Protein AF-A0A7X7QQT7-F1 (afdb_monomer_lite)

Secondary structure (DSSP, 8-state):
----------------------------------SEEE--S--SSTTSSEEEE--TTT--B--S---SSSEEEETTEEEE-SBTTTTBBEESTT-S-GGGGSSSPPSS-GGGB--SS--TT-EEEEEES--EEEEEEEEEE-S-TTSB-EEEEEEEE-BTTS--EEEEEEEEPPBTT-SSPPTTEEEE--TTS--EEEEEEE----HHHH-TT-SEEEEEEEE--EEEEPSS-TT-EEEES-SSPB-EEEEEEEEEEPSEEEEEEESSGGG---TTPPP-EEEEEEE--------SS------PPPP--------------------

Foldseek 3Di:
DDDDDDDDDDDDDDDDDDDDDDPPPPPDPPPPPQLKAAPPDDAPDCWDLKNWFAQLLLFDDFDDFAHPDQWIAGPNHIWGFNDRHRNTWHFFLLAFQVLQVDPQRDPWRCVLADDPDDDNNWRKTKDFQAAFFKKKFFKAFEPDPLAAQKKWKWKFASHTVDDRDTDIFIDRGYHQPDPDDDPQWDWTDGPPDGTTIIGIGTDDDNRCVVCVPDGIMMIIIHGAWDWDQHPPDRVDIDTTRPDGRHRMITGIMMTGGDQKHKDKDWPDPPQDDDPPDDTDIDIDIDGDDIDDDPPPDDDDDDDDDDDDPDPDPPDDDDDDDDPDDDD

Sequence (327 aa):
MTAHKPPTRLSRSLTLTLLTGLTLAAGRPASAQTGIEPLDTLPPGLGGNDFLVDLSSVANAEGTLTFPAEYVKVRNIPFRIARPGQGGHLFLKPIGWSDWETDPSGYTAAYDRRPAKPDPARAMVEIPVDDYRAVYLLAHAEDDEALSNLMTLRIGVFAGPSQTTIEDVPITVPRSGVARVPAGATAVAVGDNPRLFVLQVPLNRNFMQLYPNRNAIDVDITKEVRLAIRRPDPNRYNLRPLGLPSGVRIYGMTFRRSGVRMTVTGRERDQVFVAPDVPAFDIALDRVTRGRLPAAGRNRRGVTPAPHGTLTSNDTHPARSTIETLG

Radius of gyration: 29.38 Å; chains: 1; bounding box: 116×59×86 Å

Structure (mmCIF, N/CA/C/O backbone):
data_AF-A0A7X7QQT7-F1
#
_entry.id   AF-A0A7X7QQT7-F1
#
loop_
_atom_site.group_PDB
_atom_site.id
_atom_site.type_symbol
_atom_site.label_atom_id
_atom_site.label_alt_id
_atom_site.label_comp_id
_atom_site.label_asym_id
_atom_site.label_entity_id
_atom_site.label_seq_id
_atom_site.pdbx_PDB_ins_code
_atom_site.Cartn_x
_atom_site.Cartn_y
_atom_site.Cartn_z
_atom_site.occupancy
_atom_site.B_iso_or_equiv
_atom_site.auth_seq_id
_atom_site.auth_comp_id
_atom_site.auth_asym_id
_atom_site.auth_atom_id
_atom_site.pdbx_PDB_model_num
ATOM 1 N N . MET A 1 1 ? -75.076 -17.469 31.005 1.00 41.62 1 MET A N 1
ATOM 2 C CA . MET A 1 1 ? -74.627 -18.865 30.812 1.00 41.62 1 MET A CA 1
ATOM 3 C C . MET A 1 1 ? -73.112 -18.867 30.954 1.00 41.62 1 MET A C 1
ATOM 5 O O . MET A 1 1 ? -72.423 -18.400 30.066 1.00 41.62 1 MET A O 1
ATOM 9 N N . THR A 1 2 ? -72.639 -18.877 32.199 1.00 36.53 2 THR A N 1
ATOM 10 C CA . THR A 1 2 ? -72.204 -20.050 32.994 1.00 36.53 2 THR A CA 1
ATOM 11 C C . THR A 1 2 ? -70.758 -20.437 32.705 1.00 36.53 2 THR A C 1
ATOM 13 O O . THR A 1 2 ? -70.434 -21.066 31.707 1.00 36.53 2 THR A O 1
ATOM 16 N N . ALA A 1 3 ? -69.917 -19.995 33.640 1.00 50.50 3 ALA A N 1
ATOM 17 C CA . ALA A 1 3 ? -68.505 -20.276 33.803 1.00 50.50 3 ALA A CA 1
ATOM 18 C C . ALA A 1 3 ? -68.224 -21.749 34.141 1.00 50.50 3 ALA A C 1
ATOM 20 O O . ALA A 1 3 ? -69.018 -22.382 34.838 1.00 50.50 3 ALA A O 1
ATOM 21 N N . HIS A 1 4 ? -67.033 -22.235 33.778 1.00 49.09 4 HIS A N 1
ATOM 22 C CA . HIS A 1 4 ? -66.428 -23.416 34.402 1.00 49.09 4 HIS A CA 1
ATOM 23 C C . HIS A 1 4 ? -64.895 -23.287 34.536 1.00 49.09 4 HIS A C 1
ATOM 25 O O . HIS A 1 4 ? -64.129 -23.541 33.615 1.00 49.09 4 HIS A O 1
ATOM 31 N N . LYS A 1 5 ? -64.475 -22.860 35.734 1.00 48.56 5 LYS A N 1
ATOM 32 C CA . LYS A 1 5 ? -63.348 -23.414 36.530 1.00 48.56 5 LYS A CA 1
ATOM 33 C C . LYS A 1 5 ? -63.880 -24.710 37.205 1.00 48.56 5 LYS A C 1
ATOM 35 O O . LYS A 1 5 ? -65.110 -24.754 37.297 1.00 48.56 5 LYS A O 1
ATOM 40 N N . PRO A 1 6 ? -63.124 -25.682 37.795 1.00 57.44 6 PRO A N 1
ATOM 41 C CA . PRO A 1 6 ? -61.720 -25.745 38.290 1.00 57.44 6 PRO A CA 1
ATOM 42 C C . PRO A 1 6 ? -61.096 -27.176 38.002 1.00 57.44 6 PRO A C 1
ATOM 44 O O . PRO A 1 6 ? -61.532 -27.749 37.008 1.00 57.44 6 PRO A O 1
ATOM 47 N N . PRO A 1 7 ? -60.169 -27.838 38.763 1.00 60.00 7 PRO A N 1
ATOM 48 C CA . PRO A 1 7 ? -59.447 -27.456 39.979 1.00 60.00 7 PRO A CA 1
ATOM 49 C C . PRO A 1 7 ? -57.932 -27.741 40.069 1.00 60.00 7 PRO A C 1
ATOM 51 O O . PRO A 1 7 ? -57.322 -28.561 39.392 1.00 60.00 7 PRO A O 1
ATOM 54 N N . THR A 1 8 ? -57.389 -27.035 41.055 1.00 53.88 8 THR A N 1
ATOM 55 C CA . THR A 1 8 ? -56.131 -27.154 41.788 1.00 53.88 8 THR A CA 1
ATOM 56 C C . THR A 1 8 ? -55.888 -28.554 42.375 1.00 53.88 8 THR A C 1
ATOM 58 O O . THR A 1 8 ? -56.791 -29.136 42.977 1.00 53.88 8 THR A O 1
ATOM 61 N N . ARG A 1 9 ? -54.632 -29.028 42.364 1.00 44.81 9 ARG A N 1
ATOM 62 C CA . ARG A 1 9 ? -54.106 -29.932 43.403 1.00 44.81 9 ARG A CA 1
ATOM 63 C C . ARG A 1 9 ? -52.735 -29.468 43.896 1.00 44.81 9 ARG A C 1
ATOM 65 O O . ARG A 1 9 ? -51.782 -29.359 43.137 1.00 44.81 9 ARG A O 1
ATOM 72 N N . LEU A 1 10 ? -52.701 -29.211 45.201 1.00 46.06 10 LEU A N 1
ATOM 73 C CA . LEU A 1 10 ? -51.537 -29.139 46.080 1.00 46.06 10 LEU A CA 1
ATOM 74 C C . LEU A 1 10 ? -50.917 -30.533 46.249 1.00 46.06 10 LEU A C 1
ATOM 76 O O . LEU A 1 10 ? -51.674 -31.499 46.328 1.00 46.06 10 LEU A O 1
ATOM 80 N N . SER A 1 11 ? -49.593 -30.624 46.435 1.00 34.97 11 SER A N 1
ATOM 81 C CA . SER A 1 11 ? -48.984 -31.462 47.489 1.00 34.97 11 SER A CA 1
ATOM 82 C C . SER A 1 11 ? -47.446 -31.496 47.433 1.00 34.97 11 SER A C 1
ATOM 84 O O . SER A 1 11 ? -46.868 -32.125 46.555 1.00 34.97 11 SER A O 1
ATOM 86 N N . ARG A 1 12 ? -46.857 -30.959 48.511 1.00 39.91 12 ARG A N 1
ATOM 87 C CA . ARG A 1 12 ? -45.695 -31.454 49.280 1.00 39.91 12 ARG A CA 1
ATOM 88 C C . ARG A 1 12 ? -44.269 -31.287 48.735 1.00 39.91 12 ARG A C 1
ATOM 90 O O . ARG A 1 12 ? -43.769 -32.049 47.922 1.00 39.91 12 ARG A O 1
ATOM 97 N N . SER A 1 13 ? -43.620 -30.321 49.381 1.00 40.00 13 SER A N 1
ATOM 98 C CA . SER A 1 13 ? -42.255 -30.278 49.909 1.00 40.00 13 SER A CA 1
ATOM 99 C C . SER A 1 13 ? -41.436 -31.573 49.898 1.00 40.00 13 SER A C 1
ATOM 101 O O . SER A 1 13 ? -41.843 -32.577 50.481 1.00 40.00 13 SER A O 1
ATOM 103 N N . LEU A 1 14 ? -40.187 -31.451 49.444 1.00 39.50 14 LEU A N 1
ATOM 104 C CA . LEU A 1 14 ? -39.051 -32.070 50.120 1.00 39.50 14 LEU A CA 1
ATOM 105 C C . LEU A 1 14 ? -37.830 -31.153 50.021 1.00 39.50 14 LEU A C 1
ATOM 107 O O . LEU A 1 14 ? -37.297 -30.880 48.949 1.00 39.50 14 LEU A O 1
ATOM 111 N N . THR A 1 15 ? -37.445 -30.646 51.184 1.00 39.81 15 THR A N 1
ATOM 112 C CA . THR A 1 15 ? -36.199 -29.947 51.466 1.00 39.81 15 THR A CA 1
ATOM 113 C C . THR A 1 15 ? -35.054 -30.956 51.393 1.00 39.81 15 THR A C 1
ATOM 115 O O . THR A 1 15 ? -35.095 -31.961 52.100 1.00 39.81 15 THR A O 1
ATOM 118 N N . LEU A 1 16 ? -34.012 -30.680 50.609 1.00 38.06 16 LEU A N 1
ATOM 119 C CA . LEU A 1 16 ? -32.691 -31.251 50.860 1.00 38.06 16 LEU A CA 1
ATOM 120 C C . LEU A 1 16 ? -31.641 -30.148 50.739 1.00 38.06 16 LEU A C 1
ATOM 122 O O . LEU A 1 16 ? -31.285 -29.692 49.655 1.00 38.06 16 LEU A O 1
ATOM 126 N N . THR A 1 17 ? -31.185 -29.713 51.905 1.00 41.44 17 THR A N 1
ATOM 127 C CA . THR A 1 17 ? -30.009 -28.880 52.107 1.00 41.44 17 THR A CA 1
ATOM 128 C C . THR A 1 17 ? -28.770 -29.722 51.812 1.00 41.44 17 THR A C 1
ATOM 130 O O . THR A 1 17 ? -28.473 -30.651 52.558 1.00 41.44 17 THR A O 1
ATOM 133 N N . LEU A 1 18 ? -28.014 -29.377 50.771 1.00 37.34 18 LEU A N 1
ATOM 134 C CA . LEU A 1 18 ? -26.590 -29.694 50.700 1.00 37.34 18 LEU A CA 1
ATOM 135 C C . LEU A 1 18 ? -25.820 -28.388 50.527 1.00 37.34 18 LEU A C 1
ATOM 137 O O . LEU A 1 18 ? -25.717 -27.821 49.443 1.00 37.34 18 LEU A O 1
ATOM 141 N N . LEU A 1 19 ? -25.310 -27.907 51.659 1.00 36.00 19 LEU A N 1
ATOM 142 C CA . LEU A 1 19 ? -24.238 -26.932 51.727 1.00 36.00 19 LEU A CA 1
ATOM 143 C C . LEU A 1 19 ? -22.961 -27.662 51.291 1.00 36.00 19 LEU A C 1
ATOM 145 O O . LEU A 1 19 ? -22.445 -28.510 52.017 1.00 36.00 19 LEU A O 1
ATOM 149 N N . THR A 1 20 ? -22.447 -27.358 50.107 1.00 40.16 20 THR A N 1
ATOM 150 C CA . THR A 1 20 ? -21.063 -27.685 49.752 1.00 40.16 20 THR A CA 1
ATOM 151 C C . THR A 1 20 ? -20.428 -26.402 49.258 1.00 40.16 20 THR A C 1
ATOM 153 O O . THR A 1 20 ? -20.702 -25.926 48.159 1.00 40.16 20 THR A O 1
ATOM 156 N N . GLY A 1 21 ? -19.638 -25.792 50.141 1.00 38.53 21 GLY A N 1
ATOM 157 C CA . GLY A 1 21 ? -18.810 -24.645 49.820 1.00 38.53 21 GLY A CA 1
ATOM 158 C C . GLY A 1 21 ? -17.757 -25.060 48.806 1.00 38.53 21 GLY A C 1
ATOM 159 O O . GLY A 1 21 ? -16.741 -25.645 49.167 1.00 38.53 21 GLY A O 1
ATOM 160 N N . LEU A 1 22 ? -18.012 -24.751 47.539 1.00 35.34 22 LEU A N 1
ATOM 161 C CA . LEU A 1 22 ? -16.971 -24.639 46.536 1.00 35.34 22 LEU A CA 1
ATOM 162 C C . LEU A 1 22 ? -16.667 -23.151 46.402 1.00 35.34 22 LEU A C 1
ATOM 164 O O . LEU A 1 22 ? -17.382 -22.402 45.738 1.00 35.34 22 LEU A O 1
ATOM 168 N N . THR A 1 23 ? -15.620 -22.714 47.091 1.00 36.97 23 THR A N 1
ATOM 169 C CA . THR A 1 23 ? -14.995 -21.415 46.874 1.00 36.97 23 THR A CA 1
ATOM 170 C C . THR A 1 23 ? -14.449 -21.431 45.447 1.00 36.97 23 THR A C 1
ATOM 172 O O . THR A 1 23 ? -13.324 -21.867 45.208 1.00 36.97 23 THR A O 1
ATOM 175 N N . LEU A 1 24 ? -15.260 -21.014 44.467 1.00 37.91 24 LEU A N 1
ATOM 176 C CA . LEU A 1 24 ? -14.729 -20.610 43.174 1.00 37.91 24 LEU A CA 1
ATOM 177 C C . LEU A 1 24 ? -13.809 -19.432 43.469 1.00 37.91 24 LEU A C 1
ATOM 179 O O . LEU A 1 24 ? -14.264 -18.323 43.754 1.00 37.91 24 LEU A O 1
ATOM 183 N N . ALA A 1 25 ? -12.504 -19.685 43.417 1.00 41.22 25 ALA A N 1
ATOM 184 C CA . ALA A 1 25 ? -11.555 -18.633 43.140 1.00 41.22 25 ALA A CA 1
ATOM 185 C C . ALA A 1 25 ? -12.079 -17.937 41.883 1.00 41.22 25 ALA A C 1
ATOM 187 O O . ALA A 1 25 ? -12.118 -18.536 40.807 1.00 41.22 25 ALA A O 1
ATOM 188 N N . ALA A 1 26 ? -12.556 -16.704 42.048 1.00 41.50 26 ALA A N 1
ATOM 189 C CA . ALA A 1 26 ? -12.787 -15.795 40.949 1.00 41.50 26 ALA A CA 1
ATOM 190 C C . ALA A 1 26 ? -11.423 -15.607 40.284 1.00 41.50 26 ALA A C 1
ATOM 192 O O . ALA A 1 26 ? -10.632 -14.743 40.664 1.00 41.50 26 ALA A O 1
ATOM 193 N N . GLY A 1 27 ? -11.108 -16.499 39.343 1.00 34.72 27 GLY A N 1
ATOM 194 C CA . GLY A 1 27 ? -10.050 -16.274 38.390 1.00 34.72 27 GLY A CA 1
ATOM 195 C C . GLY A 1 27 ? -10.360 -14.919 37.796 1.00 34.72 27 GLY A C 1
ATOM 196 O O . GLY A 1 27 ? -11.439 -14.726 37.232 1.00 34.72 27 GLY A O 1
ATOM 197 N N . ARG A 1 28 ? -9.452 -13.960 38.009 1.00 34.34 28 ARG A N 1
ATOM 198 C CA . ARG A 1 28 ? -9.448 -12.712 37.250 1.00 34.34 28 ARG A CA 1
ATOM 199 C C . ARG A 1 28 ? -9.797 -13.091 35.812 1.00 34.34 28 ARG A C 1
ATOM 201 O O . ARG A 1 28 ? -9.135 -14.004 35.306 1.00 34.34 28 ARG A O 1
ATOM 208 N N . PRO A 1 29 ? -10.810 -12.472 35.175 1.00 36.62 29 PRO A N 1
ATOM 209 C CA . PRO A 1 29 ? -10.977 -12.659 33.747 1.00 36.62 29 PRO A CA 1
ATOM 210 C C . PRO A 1 29 ? -9.601 -12.385 33.157 1.00 36.62 29 PRO A C 1
ATOM 212 O O . PRO A 1 29 ? -9.019 -11.328 33.414 1.00 36.62 29 PRO A O 1
ATOM 215 N N . ALA A 1 30 ? -9.014 -13.395 32.512 1.00 34.97 30 ALA A N 1
ATOM 216 C CA . ALA A 1 30 ? -7.803 -13.190 31.752 1.00 34.97 30 ALA A CA 1
ATOM 217 C C . ALA A 1 30 ? -8.159 -12.045 30.812 1.00 34.97 30 ALA A C 1
ATOM 219 O O . ALA A 1 30 ? -9.054 -12.218 29.981 1.00 34.97 30 ALA A O 1
ATOM 220 N N . SER A 1 31 ? -7.573 -10.859 31.030 1.00 43.28 31 SER A N 1
ATOM 221 C CA . SER A 1 31 ? -7.713 -9.750 30.096 1.00 43.28 31 SER A CA 1
ATOM 222 C C . SER A 1 31 ? -7.482 -10.363 28.734 1.00 43.28 31 SER A C 1
ATOM 224 O O . SER A 1 31 ? -6.422 -10.960 28.524 1.00 43.28 31 SER A O 1
ATOM 226 N N . ALA A 1 32 ? -8.506 -10.330 27.877 1.00 41.00 32 ALA A N 1
ATOM 227 C CA . ALA A 1 32 ? -8.386 -10.812 26.518 1.00 41.00 32 ALA A CA 1
ATOM 228 C C . ALA A 1 32 ? -7.097 -10.192 25.992 1.00 41.00 32 ALA A C 1
ATOM 230 O O . ALA A 1 32 ? -6.987 -8.966 25.985 1.00 41.00 32 ALA A O 1
ATOM 231 N N . GLN A 1 33 ? -6.085 -11.018 25.702 1.00 45.03 33 GLN A N 1
ATOM 232 C CA . GLN A 1 33 ? -4.852 -10.519 25.115 1.00 45.03 33 GLN A CA 1
ATOM 233 C C . GLN A 1 33 ? -5.295 -9.783 23.860 1.00 45.03 33 GLN A C 1
ATOM 235 O O . GLN A 1 33 ? -5.721 -10.406 22.884 1.00 45.03 33 GLN A O 1
ATOM 240 N N . THR A 1 34 ? -5.277 -8.452 23.914 1.00 59.72 34 THR A N 1
ATOM 241 C CA . THR A 1 34 ? -5.403 -7.620 22.733 1.00 59.72 34 THR A CA 1
ATOM 242 C C . THR A 1 34 ? -4.376 -8.179 21.773 1.00 59.72 34 THR A C 1
ATOM 244 O O . THR A 1 34 ? -3.201 -8.277 22.120 1.00 59.72 34 THR A O 1
ATOM 247 N N . GLY A 1 35 ? -4.798 -8.601 20.579 1.00 79.69 35 GLY A N 1
ATOM 248 C CA . GLY A 1 35 ? -3.892 -9.199 19.589 1.00 79.69 35 GLY A CA 1
ATOM 249 C C . GLY A 1 35 ? -2.811 -8.233 19.079 1.00 79.69 35 GLY A C 1
ATOM 250 O O . GLY A 1 35 ? -2.128 -8.555 18.109 1.00 79.69 35 GLY A O 1
ATOM 251 N N . ILE A 1 36 ? -2.712 -7.059 19.705 1.00 89.81 36 ILE A N 1
ATOM 252 C CA . ILE A 1 36 ? -1.850 -5.922 19.447 1.00 89.81 36 ILE A CA 1
ATOM 253 C C . ILE A 1 36 ? -0.982 -5.726 20.691 1.00 89.81 36 ILE A C 1
ATOM 255 O O . ILE A 1 36 ? -1.472 -5.353 21.757 1.00 89.81 36 ILE A O 1
ATOM 259 N N . GLU A 1 37 ? 0.308 -5.974 20.531 1.00 91.56 37 GLU A N 1
ATOM 260 C CA . GLU A 1 37 ? 1.330 -5.800 21.559 1.00 91.56 37 GLU A CA 1
ATOM 261 C C . GLU A 1 37 ? 2.147 -4.539 21.237 1.00 91.56 37 GLU A C 1
ATOM 263 O O . GLU A 1 37 ? 2.446 -4.309 20.061 1.00 91.56 37 GLU A O 1
ATOM 268 N N . PRO A 1 38 ? 2.534 -3.710 22.222 1.00 91.12 38 PRO A N 1
ATOM 269 C CA . PRO A 1 38 ? 3.559 -2.691 22.016 1.00 91.12 38 PRO A CA 1
ATOM 270 C C . PRO A 1 38 ? 4.851 -3.315 21.486 1.00 91.12 38 PRO A C 1
ATOM 272 O O . PRO A 1 38 ? 5.227 -4.426 21.864 1.00 91.12 38 PRO A O 1
ATOM 275 N N . LEU A 1 39 ? 5.539 -2.601 20.601 1.00 88.44 39 LEU A N 1
ATOM 276 C CA . LEU A 1 39 ? 6.859 -2.987 20.124 1.00 88.44 39 LEU A CA 1
ATOM 277 C C . LEU A 1 39 ? 7.903 -2.075 20.780 1.00 88.44 39 LEU A C 1
ATOM 279 O O . LEU A 1 39 ? 8.295 -1.057 20.218 1.00 88.44 39 LEU A O 1
ATOM 283 N N . ASP A 1 40 ? 8.330 -2.459 21.986 1.00 74.06 40 ASP A N 1
ATOM 284 C CA . ASP A 1 40 ? 9.186 -1.649 22.874 1.00 74.06 40 ASP A CA 1
ATOM 285 C C . ASP A 1 40 ? 10.595 -1.394 22.321 1.00 74.06 40 ASP A C 1
ATOM 287 O O . ASP A 1 40 ? 11.276 -0.446 22.709 1.00 74.06 40 ASP A O 1
ATOM 291 N N . THR A 1 41 ? 11.050 -2.242 21.400 1.00 68.50 41 THR A N 1
ATOM 292 C CA . THR A 1 41 ? 12.305 -2.052 20.675 1.00 68.50 41 THR A CA 1
ATOM 293 C C . THR A 1 41 ? 12.018 -2.099 19.189 1.00 68.50 41 THR A C 1
ATOM 295 O O . THR A 1 41 ? 11.475 -3.081 18.676 1.00 68.50 41 THR A O 1
ATOM 298 N N . LEU A 1 42 ? 12.398 -1.035 18.478 1.00 66.06 42 LEU A N 1
ATOM 299 C CA . LEU A 1 42 ? 12.475 -1.098 17.026 1.00 66.06 42 LEU A CA 1
ATOM 300 C C . LEU A 1 42 ? 13.354 -2.305 16.670 1.00 66.06 42 LEU A C 1
ATOM 302 O O . LEU A 1 42 ? 14.451 -2.423 17.230 1.00 66.06 42 LEU A O 1
ATOM 306 N N . PRO A 1 43 ? 12.910 -3.203 15.770 1.00 55.34 43 PRO A N 1
ATOM 307 C CA . PRO A 1 43 ? 13.779 -4.246 15.257 1.00 55.34 43 PRO A CA 1
ATOM 308 C C . PRO A 1 43 ? 15.089 -3.585 14.812 1.00 55.34 43 PRO A C 1
ATOM 310 O O . PRO A 1 43 ? 15.025 -2.510 14.209 1.00 55.34 43 PRO A O 1
ATOM 313 N N . PRO A 1 44 ? 16.265 -4.144 15.150 1.00 44.16 44 PRO A N 1
ATOM 314 C CA . PRO A 1 44 ? 17.538 -3.508 14.844 1.00 44.16 44 PRO A CA 1
ATOM 315 C C . PRO A 1 44 ? 17.610 -3.140 13.357 1.00 44.16 44 PRO A C 1
ATOM 317 O O . PRO A 1 44 ? 17.673 -4.001 12.479 1.00 44.16 44 PRO A O 1
ATOM 320 N N . GLY A 1 45 ? 17.557 -1.829 13.112 1.00 45.69 45 GLY A N 1
ATOM 321 C CA . GLY A 1 45 ? 17.381 -1.216 11.805 1.00 45.69 45 GLY A CA 1
ATOM 322 C C . GLY A 1 45 ? 15.953 -1.316 11.251 1.00 45.69 45 GLY A C 1
ATOM 323 O O . GLY A 1 45 ? 15.329 -2.374 11.222 1.00 45.69 45 GLY A O 1
ATOM 324 N N . LEU A 1 46 ? 15.556 -0.266 10.533 1.00 51.41 46 LEU A N 1
ATOM 325 C CA . LEU A 1 46 ? 14.649 -0.324 9.369 1.00 51.41 46 LEU A CA 1
ATOM 326 C C . LEU A 1 46 ? 15.069 -1.381 8.291 1.00 51.41 46 LEU A C 1
ATOM 328 O O . LEU A 1 46 ? 14.509 -1.431 7.193 1.00 51.41 46 LEU A O 1
ATOM 332 N N . GLY A 1 47 ? 16.069 -2.223 8.591 1.00 51.50 47 GLY A N 1
ATOM 333 C CA . GLY A 1 47 ? 16.737 -3.222 7.766 1.00 51.50 47 GLY A CA 1
ATOM 334 C C . GLY A 1 47 ? 16.596 -4.664 8.272 1.00 51.50 47 GLY A C 1
ATOM 335 O O . GLY A 1 47 ? 17.401 -5.508 7.890 1.00 51.50 47 GLY A O 1
ATOM 336 N N . GLY A 1 48 ? 15.594 -4.978 9.097 1.00 74.88 48 GLY A N 1
ATOM 337 C CA . GLY A 1 48 ? 15.158 -6.366 9.286 1.00 74.88 48 GLY A CA 1
ATOM 338 C C . GLY A 1 48 ? 14.484 -6.947 8.029 1.00 74.88 48 GLY A C 1
ATOM 339 O O . GLY A 1 48 ? 14.496 -6.359 6.943 1.00 74.88 48 GLY A O 1
ATOM 340 N N . ASN A 1 49 ? 13.821 -8.096 8.176 1.00 87.62 49 ASN A N 1
ATOM 341 C CA . ASN A 1 49 ? 12.992 -8.667 7.102 1.00 87.62 49 ASN A CA 1
ATOM 342 C C . ASN A 1 49 ? 11.723 -7.849 6.816 1.00 87.62 49 ASN A C 1
ATOM 344 O O . ASN A 1 49 ? 11.047 -8.124 5.833 1.00 87.62 49 ASN A O 1
ATOM 348 N N . ASP A 1 50 ? 11.409 -6.860 7.648 1.00 91.62 50 ASP A N 1
ATOM 349 C CA . ASP A 1 50 ? 10.217 -6.028 7.548 1.00 91.62 50 ASP A CA 1
ATOM 350 C C . ASP A 1 50 ? 10.622 -4.552 7.404 1.00 91.62 50 ASP A C 1
ATOM 352 O O . ASP A 1 50 ? 11.531 -4.070 8.083 1.00 91.62 50 ASP A O 1
ATOM 356 N N . PHE A 1 51 ? 9.955 -3.842 6.499 1.00 93.19 51 PHE A N 1
ATOM 357 C CA . PHE A 1 51 ? 10.014 -2.396 6.338 1.00 93.19 51 PHE A CA 1
ATOM 358 C C . PHE A 1 51 ? 8.670 -1.811 6.772 1.00 93.19 51 PHE A C 1
ATOM 360 O O . PHE A 1 51 ? 7.651 -2.051 6.122 1.00 93.19 51 PHE A O 1
ATOM 367 N N . LEU A 1 52 ? 8.662 -1.083 7.888 1.00 94.62 52 LEU A N 1
ATOM 368 C CA . LEU A 1 52 ? 7.458 -0.439 8.405 1.00 94.62 52 LEU A CA 1
ATOM 369 C C . LEU A 1 52 ? 7.247 0.884 7.674 1.00 94.62 52 LEU A C 1
ATOM 371 O O . LEU A 1 52 ? 8.127 1.744 7.690 1.00 94.62 52 LEU A O 1
ATOM 375 N N . VAL A 1 53 ? 6.088 1.049 7.049 1.00 95.38 53 VAL A N 1
ATOM 376 C CA . VAL A 1 53 ? 5.782 2.250 6.276 1.00 95.38 53 VAL A CA 1
ATOM 377 C C . VAL A 1 53 ? 5.235 3.334 7.194 1.00 95.38 53 VAL A C 1
ATOM 379 O O . VAL A 1 53 ? 4.341 3.089 8.002 1.00 95.38 53 VAL A O 1
ATOM 382 N N . ASP A 1 54 ? 5.761 4.546 7.048 1.00 94.50 54 ASP A N 1
ATOM 383 C CA . ASP A 1 54 ? 5.211 5.725 7.703 1.00 94.50 54 ASP A CA 1
ATOM 384 C C . ASP A 1 54 ? 3.989 6.241 6.939 1.00 94.50 54 ASP A C 1
ATOM 386 O O . ASP A 1 54 ? 4.111 6.795 5.848 1.00 94.50 54 ASP A O 1
ATOM 390 N N . LEU A 1 55 ? 2.806 6.051 7.520 1.00 96.25 55 LEU A N 1
ATOM 391 C CA . LEU A 1 55 ? 1.550 6.564 6.974 1.00 96.25 55 LEU A CA 1
ATOM 392 C C . LEU A 1 55 ? 1.142 7.916 7.581 1.00 96.25 55 LEU A C 1
ATOM 394 O O . LEU A 1 55 ? 0.112 8.463 7.195 1.00 96.25 55 LEU A O 1
ATOM 398 N N . SER A 1 56 ? 1.904 8.475 8.528 1.00 93.56 56 SER A N 1
ATOM 399 C CA . SER A 1 56 ? 1.511 9.692 9.258 1.00 93.56 56 SER A CA 1
ATOM 400 C C . SER A 1 56 ? 1.343 10.919 8.352 1.00 93.56 56 SER A C 1
ATOM 402 O O . SER A 1 56 ? 0.460 11.748 8.604 1.00 93.56 56 SER A O 1
ATOM 404 N N . SER A 1 57 ? 2.133 10.992 7.275 1.00 91.94 57 SER A N 1
ATOM 405 C CA . SER A 1 57 ? 2.114 12.057 6.264 1.00 91.94 57 SER A CA 1
ATOM 406 C C . SER A 1 57 ? 0.908 12.000 5.324 1.00 91.94 57 SER A C 1
ATOM 408 O O . SER A 1 57 ? 0.549 13.020 4.741 1.00 91.94 57 SER A O 1
ATOM 410 N N . VAL A 1 58 ? 0.276 10.829 5.190 1.00 95.06 58 VAL A N 1
ATOM 411 C CA . VAL A 1 58 ? -0.900 10.607 4.330 1.00 95.06 58 VAL A CA 1
ATOM 412 C C . VAL A 1 58 ? -2.175 10.323 5.128 1.00 95.06 58 VAL A C 1
ATOM 414 O O . VAL A 1 58 ? -3.259 10.257 4.556 1.00 95.06 58 VAL A O 1
ATOM 417 N N . ALA A 1 59 ? -2.081 10.176 6.452 1.00 95.88 59 ALA A N 1
ATOM 418 C CA . ALA A 1 59 ? -3.238 10.004 7.321 1.00 95.88 59 ALA A CA 1
ATOM 419 C C . ALA A 1 59 ? -4.125 11.260 7.306 1.00 95.88 59 ALA A C 1
ATOM 421 O O . ALA A 1 59 ? -3.691 12.360 7.664 1.00 95.88 59 ALA A O 1
ATOM 422 N N . ASN A 1 60 ? -5.383 11.075 6.913 1.00 96.12 60 ASN A N 1
ATOM 423 C CA . ASN A 1 60 ? -6.335 12.144 6.603 1.00 96.12 60 ASN A CA 1
ATOM 424 C C . ASN A 1 60 ? -7.634 12.062 7.426 1.00 96.12 60 ASN A C 1
ATOM 426 O O . ASN A 1 60 ? -8.523 12.889 7.233 1.00 96.12 60 ASN A O 1
ATOM 430 N N . ALA A 1 61 ? -7.752 11.091 8.334 1.00 95.75 61 ALA A N 1
ATOM 431 C CA . ALA A 1 61 ? -8.909 10.926 9.204 1.00 95.75 61 ALA A CA 1
ATOM 432 C C . ALA A 1 61 ? -8.501 10.438 10.601 1.00 95.75 61 ALA A C 1
ATOM 434 O O . ALA A 1 61 ? -7.475 9.776 10.776 1.00 95.75 61 ALA A O 1
ATOM 435 N N . GLU A 1 62 ? -9.341 10.748 11.585 1.00 94.19 62 GLU A N 1
ATOM 436 C CA . GLU A 1 62 ? -9.258 10.256 12.964 1.00 94.19 62 GLU A CA 1
ATOM 437 C C . GLU A 1 62 ? -10.371 9.238 13.233 1.00 94.19 62 GLU A C 1
ATOM 439 O O . GLU A 1 62 ? -11.363 9.157 12.499 1.00 94.19 62 GLU A O 1
ATOM 444 N N . GLY A 1 63 ? -10.198 8.411 14.261 1.00 87.62 63 GLY A N 1
ATOM 445 C CA . GLY A 1 63 ? -11.117 7.319 14.561 1.00 87.62 63 GLY A CA 1
ATOM 446 C C . GLY A 1 63 ? -11.165 6.973 16.042 1.00 87.62 63 GLY A C 1
ATOM 447 O O . GLY A 1 63 ? -10.432 7.516 16.857 1.00 87.62 63 GLY A O 1
ATOM 448 N N . THR A 1 64 ? -12.039 6.033 16.388 1.00 86.19 64 THR A N 1
ATOM 449 C CA . THR A 1 64 ? -12.253 5.600 17.777 1.00 86.19 64 THR A CA 1
ATOM 450 C C . THR A 1 64 ? -11.251 4.547 18.251 1.00 86.19 64 THR A C 1
ATOM 452 O O . THR A 1 64 ? -11.147 4.299 19.449 1.00 86.19 64 THR A O 1
ATOM 455 N N . LEU A 1 65 ? -10.515 3.913 17.329 1.00 88.06 65 LEU A N 1
ATOM 456 C CA . LEU A 1 65 ? -9.512 2.905 17.664 1.00 88.06 65 LEU A CA 1
ATOM 457 C C . LEU A 1 65 ? -8.271 3.557 18.267 1.00 88.06 65 LEU A C 1
ATOM 459 O O . LEU A 1 65 ? -7.640 4.388 17.625 1.00 88.06 65 LEU A O 1
ATOM 463 N N . THR A 1 66 ? -7.871 3.120 19.454 1.00 88.94 66 THR A N 1
ATOM 464 C CA . THR A 1 66 ? -6.606 3.520 20.071 1.00 88.94 66 THR A CA 1
ATOM 465 C C . THR A 1 66 ? -5.604 2.376 20.016 1.00 88.94 66 THR A C 1
ATOM 467 O O . THR A 1 66 ? -5.961 1.197 20.077 1.00 88.94 66 THR A O 1
ATOM 470 N N . PHE A 1 67 ? -4.329 2.729 19.873 1.00 90.38 67 PHE A N 1
ATOM 471 C CA . PHE A 1 67 ? -3.228 1.770 19.855 1.00 90.38 67 PHE A CA 1
ATOM 472 C C . PHE A 1 67 ? -2.318 2.018 21.055 1.00 90.38 67 PHE A C 1
ATOM 474 O O . PHE A 1 67 ? -2.108 3.173 21.430 1.00 90.38 67 PHE A O 1
ATOM 481 N N . PRO A 1 68 ? -1.754 0.959 21.658 1.00 90.75 68 PRO A N 1
ATOM 482 C CA . PRO A 1 68 ? -0.990 1.100 22.892 1.00 90.75 68 PRO A CA 1
ATOM 483 C C . PRO A 1 68 ? 0.367 1.795 22.687 1.00 90.75 68 PRO A C 1
ATOM 485 O O . PRO A 1 68 ? 0.959 2.262 23.655 1.00 90.75 68 PRO A O 1
ATOM 488 N N . ALA A 1 69 ? 0.862 1.872 21.447 1.00 91.50 69 ALA A N 1
ATOM 489 C CA . ALA A 1 69 ? 2.107 2.540 21.079 1.00 91.50 69 ALA A CA 1
ATOM 490 C C . ALA A 1 69 ? 2.107 2.932 19.587 1.00 91.50 69 ALA A C 1
ATOM 492 O O . ALA A 1 69 ? 1.278 2.451 18.813 1.00 91.50 69 ALA A O 1
ATOM 493 N N . GLU A 1 70 ? 3.053 3.784 19.173 1.00 91.62 70 GLU A N 1
ATOM 494 C CA . GLU A 1 70 ? 3.306 4.088 17.750 1.00 91.62 70 GLU A CA 1
ATOM 495 C C . GLU A 1 70 ? 3.763 2.839 16.992 1.00 91.62 70 GLU A C 1
ATOM 497 O O . GLU A 1 70 ? 3.321 2.585 15.876 1.00 91.62 70 GLU A O 1
ATOM 502 N N . TYR A 1 71 ? 4.620 2.033 17.612 1.00 93.25 71 TYR A N 1
ATOM 503 C CA . TYR A 1 71 ? 5.076 0.768 17.059 1.00 93.25 71 TYR A CA 1
ATOM 504 C C . TYR A 1 71 ? 4.362 -0.361 17.775 1.00 93.25 71 TYR A C 1
ATOM 506 O O . TYR A 1 71 ? 4.429 -0.480 18.998 1.00 93.25 71 TYR A O 1
ATOM 514 N N . VAL A 1 72 ? 3.682 -1.199 17.005 1.00 93.00 72 VAL A N 1
ATOM 515 C CA . VAL A 1 72 ? 2.949 -2.343 17.538 1.00 93.00 72 VAL A CA 1
ATOM 516 C C . VAL A 1 72 ? 3.312 -3.601 16.781 1.00 93.00 72 VAL A C 1
ATOM 518 O O . VAL A 1 72 ? 3.791 -3.572 15.648 1.00 93.00 72 VAL A O 1
ATOM 521 N N . LYS A 1 73 ? 3.046 -4.734 17.407 1.00 93.19 73 LYS A N 1
ATOM 522 C CA . LYS A 1 73 ? 3.180 -6.055 16.831 1.00 93.19 73 LYS A CA 1
ATOM 523 C C . LYS A 1 73 ? 1.822 -6.730 16.875 1.00 93.19 73 LYS A C 1
ATOM 525 O O . LYS A 1 73 ? 1.198 -6.838 17.924 1.00 93.19 73 LYS A O 1
ATOM 530 N N . VAL A 1 74 ? 1.372 -7.205 15.722 1.00 91.88 74 VAL A N 1
ATOM 531 C CA . VAL A 1 74 ? 0.102 -7.914 15.580 1.00 91.88 74 VAL A CA 1
ATOM 532 C C . VAL A 1 74 ? 0.399 -9.244 14.915 1.00 91.88 74 VAL A C 1
ATOM 534 O O . VAL A 1 74 ? 0.881 -9.275 13.786 1.00 91.88 74 VAL A O 1
ATOM 537 N N . ARG A 1 75 ? 0.182 -10.362 15.621 1.00 89.31 75 ARG A N 1
ATOM 538 C CA . ARG A 1 75 ? 0.475 -11.719 15.103 1.00 89.31 75 ARG A CA 1
ATOM 539 C C . ARG A 1 75 ? 1.904 -11.875 14.548 1.00 89.31 75 ARG A C 1
ATOM 541 O O . ARG A 1 75 ? 2.108 -12.452 13.486 1.00 89.31 75 ARG A O 1
ATOM 548 N N . ASN A 1 76 ? 2.910 -11.364 15.260 1.00 89.50 76 ASN A N 1
ATOM 549 C CA . ASN A 1 76 ? 4.311 -11.347 14.803 1.00 89.50 76 ASN A CA 1
ATOM 550 C C . ASN A 1 76 ? 4.605 -10.503 13.553 1.00 89.50 76 ASN A C 1
ATOM 552 O O . ASN A 1 76 ? 5.685 -10.626 12.973 1.00 89.50 76 ASN A O 1
ATOM 556 N N . ILE A 1 77 ? 3.692 -9.618 13.164 1.00 92.81 77 ILE A N 1
ATOM 557 C CA . ILE A 1 77 ? 3.921 -8.617 12.127 1.00 92.81 77 ILE A CA 1
ATOM 558 C C . ILE A 1 77 ? 4.094 -7.257 12.809 1.00 92.81 77 ILE A C 1
ATOM 560 O O . ILE A 1 77 ? 3.184 -6.833 13.526 1.00 92.81 77 ILE A O 1
ATOM 564 N N . PRO A 1 78 ? 5.242 -6.585 12.643 1.00 94.44 78 PRO A N 1
ATOM 565 C CA . PRO A 1 78 ? 5.430 -5.252 13.188 1.00 94.44 78 PRO A CA 1
ATOM 566 C C . PRO A 1 78 ? 4.707 -4.227 12.306 1.00 94.44 78 PRO A C 1
ATOM 568 O O . PRO A 1 78 ? 4.719 -4.357 11.084 1.00 94.44 78 PRO A O 1
ATOM 571 N N . PHE A 1 79 ? 4.108 -3.205 12.907 1.00 94.75 79 PHE A N 1
ATOM 572 C CA . PHE A 1 79 ? 3.473 -2.075 12.231 1.00 94.75 79 PHE A CA 1
ATOM 573 C C . PHE A 1 79 ? 3.892 -0.763 12.887 1.00 94.75 79 PHE A C 1
ATOM 575 O O . PHE A 1 79 ? 4.067 -0.697 14.104 1.00 94.75 79 PHE A O 1
ATOM 582 N N . ARG A 1 80 ? 4.011 0.284 12.069 1.00 94.56 80 ARG A N 1
ATOM 583 C CA . ARG A 1 80 ? 4.030 1.668 12.535 1.00 94.56 80 ARG A CA 1
ATOM 584 C C . ARG A 1 80 ? 2.629 2.244 12.352 1.00 94.56 80 ARG A C 1
ATOM 586 O O . ARG A 1 80 ? 2.096 2.221 11.245 1.00 94.56 80 ARG A O 1
ATOM 593 N N . ILE A 1 81 ? 2.029 2.699 13.441 1.00 94.25 81 ILE A N 1
ATOM 594 C CA . ILE A 1 81 ? 0.686 3.267 13.485 1.00 94.25 81 ILE A CA 1
ATOM 595 C C . ILE A 1 81 ? 0.771 4.761 13.202 1.00 94.25 81 ILE A C 1
ATOM 597 O O . ILE A 1 81 ? 1.551 5.464 13.838 1.00 94.25 81 ILE A O 1
ATOM 601 N N . ALA A 1 82 ? -0.051 5.250 12.272 1.00 90.25 82 ALA A N 1
ATOM 602 C CA . ALA A 1 82 ? 0.039 6.629 11.794 1.00 90.25 82 ALA A CA 1
ATOM 603 C C . ALA A 1 82 ? -0.112 7.680 12.912 1.00 90.25 82 ALA A C 1
ATOM 605 O O . ALA A 1 82 ? 0.705 8.596 12.988 1.00 90.25 82 ALA A O 1
ATOM 606 N N . ARG A 1 83 ? -1.146 7.565 13.768 1.00 89.31 83 ARG A N 1
ATOM 607 C CA . ARG A 1 83 ? -1.332 8.395 14.982 1.00 89.31 83 ARG A CA 1
ATOM 608 C C . ARG A 1 83 ? -2.035 7.582 16.086 1.00 89.31 83 ARG A C 1
ATOM 610 O O . ARG A 1 83 ? -3.267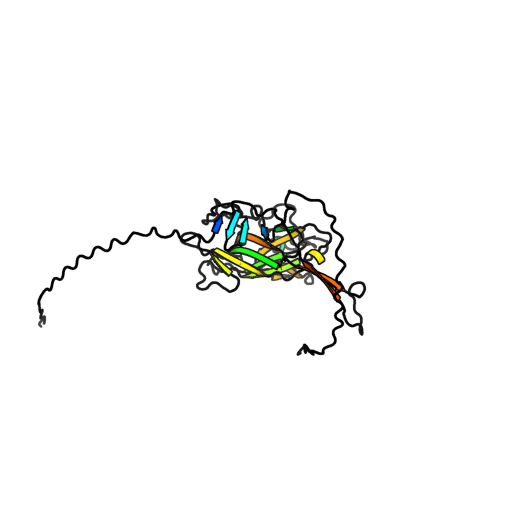 7.543 16.118 1.00 89.31 83 ARG A O 1
ATOM 617 N N . PRO A 1 84 ? -1.292 6.919 16.991 1.00 84.44 84 PRO A N 1
ATOM 618 C CA . PRO A 1 84 ? -1.840 5.890 17.886 1.00 84.44 84 PRO A CA 1
ATOM 619 C C . PRO A 1 84 ? -2.876 6.399 18.902 1.00 84.44 84 PRO A C 1
ATOM 621 O O . PRO A 1 84 ? -3.819 5.675 19.215 1.00 84.44 84 PRO A O 1
ATOM 624 N N . GLY A 1 85 ? -2.734 7.638 19.389 1.00 83.81 85 GLY A N 1
ATOM 625 C CA . GLY A 1 85 ? -3.623 8.218 20.408 1.00 83.81 85 GLY A CA 1
ATOM 626 C C . GLY A 1 85 ? -4.938 8.804 19.880 1.00 83.81 85 GLY A C 1
ATOM 627 O O . GLY A 1 85 ? -5.855 9.013 20.663 1.00 83.81 85 GLY A O 1
ATOM 628 N N . GLN A 1 86 ? -5.039 9.059 18.573 1.00 84.56 86 GLN A N 1
ATOM 629 C CA . GLN A 1 86 ? -6.211 9.679 17.923 1.00 84.56 86 GLN A CA 1
ATOM 630 C C . GLN A 1 86 ? -6.922 8.717 16.957 1.00 84.56 86 GLN A C 1
ATOM 632 O O . GLN A 1 86 ? -7.802 9.113 16.193 1.00 84.56 86 GLN A O 1
ATOM 637 N N . GLY A 1 87 ? -6.460 7.465 16.890 1.00 85.62 87 GLY A N 1
ATOM 638 C CA . GLY A 1 87 ? -6.905 6.526 15.866 1.00 85.62 87 GLY A CA 1
ATOM 639 C C . GLY A 1 87 ? -6.690 7.044 14.451 1.00 85.62 87 GLY A C 1
ATOM 640 O O . GLY A 1 87 ? -7.507 6.771 13.568 1.00 85.62 87 GLY A O 1
ATOM 641 N N . GLY A 1 88 ? -5.625 7.823 14.239 1.00 92.44 88 GLY A N 1
ATOM 642 C CA . GLY A 1 88 ? -5.326 8.398 12.938 1.00 92.44 88 GLY A CA 1
ATOM 643 C C . GLY A 1 88 ? -5.050 7.300 11.923 1.00 92.44 88 GLY A C 1
ATOM 644 O O . GLY A 1 88 ? -4.288 6.368 12.190 1.00 92.44 88 GLY A O 1
ATOM 645 N N . HIS A 1 89 ? -5.684 7.414 10.766 1.00 95.88 89 HIS A N 1
ATOM 646 C CA . HIS A 1 89 ? -5.592 6.444 9.687 1.00 95.88 89 HIS A CA 1
ATOM 647 C C . HIS A 1 89 ? -5.652 7.141 8.332 1.00 95.88 89 HIS A C 1
ATOM 649 O O . HIS A 1 89 ? -6.080 8.291 8.201 1.00 95.88 89 HIS A O 1
ATOM 655 N N . LEU A 1 90 ? -5.220 6.417 7.307 1.00 97.50 90 LEU A N 1
ATOM 656 C CA . LEU A 1 90 ? -5.515 6.770 5.930 1.00 97.50 90 LEU A CA 1
ATOM 657 C C . LEU A 1 90 ? -6.914 6.248 5.590 1.00 97.50 90 LEU A C 1
ATOM 659 O O . LEU A 1 90 ? -7.144 5.038 5.585 1.00 97.50 90 LEU A O 1
ATOM 663 N N . PHE A 1 91 ? -7.840 7.159 5.314 1.00 97.38 91 PHE A N 1
ATOM 664 C CA . PHE A 1 91 ? -9.165 6.865 4.788 1.00 97.38 91 PHE A CA 1
ATOM 665 C C . PHE A 1 91 ? -9.177 7.096 3.277 1.00 97.38 91 PHE A C 1
ATOM 667 O O . PHE A 1 91 ? -8.778 8.162 2.805 1.00 97.38 91 PHE A O 1
ATOM 674 N N . LEU A 1 92 ? -9.624 6.101 2.507 1.00 97.69 92 LEU A N 1
ATOM 675 C CA . LEU A 1 92 ? -9.543 6.145 1.042 1.00 97.69 92 LEU A CA 1
ATOM 676 C C . LEU A 1 92 ? -10.727 6.845 0.359 1.00 97.69 92 LEU A C 1
ATOM 678 O O . LEU A 1 92 ? -10.676 7.075 -0.847 1.00 97.69 92 LEU A O 1
ATOM 682 N N . LYS A 1 93 ? -11.776 7.228 1.095 1.00 96.12 93 LYS A N 1
ATOM 683 C CA . LYS A 1 93 ? -12.950 7.923 0.540 1.00 96.12 93 LYS A CA 1
ATOM 684 C C . LYS A 1 93 ? -12.623 9.197 -0.261 1.00 96.12 93 LYS A C 1
ATOM 686 O O . LYS A 1 93 ? -13.191 9.329 -1.344 1.00 96.12 93 LYS A O 1
ATOM 691 N N . PRO A 1 94 ? -11.743 10.113 0.199 1.00 94.62 94 PRO A N 1
ATOM 692 C CA . PRO A 1 94 ? -11.387 11.315 -0.562 1.00 94.62 94 PRO A CA 1
ATOM 693 C C . PRO A 1 94 ? -10.358 11.068 -1.680 1.00 94.62 94 PRO A C 1
ATOM 695 O O . PRO A 1 94 ? -10.099 11.972 -2.468 1.00 94.62 94 PRO A O 1
ATOM 698 N N . ILE A 1 95 ? -9.760 9.874 -1.761 1.00 94.44 95 ILE A N 1
ATOM 699 C CA . ILE A 1 95 ? -8.707 9.566 -2.734 1.00 94.44 95 ILE A CA 1
ATOM 700 C C . ILE A 1 95 ? -9.320 9.356 -4.125 1.00 94.44 95 ILE A C 1
ATOM 702 O O . ILE A 1 95 ? -10.320 8.649 -4.292 1.00 94.44 95 ILE A O 1
ATOM 706 N N . GLY A 1 96 ? -8.719 9.957 -5.152 1.00 90.25 96 GLY A N 1
ATOM 707 C CA . GLY A 1 96 ? -9.274 9.956 -6.502 1.00 90.25 96 GLY A CA 1
ATOM 708 C C . GLY A 1 96 ? -8.399 10.669 -7.526 1.00 90.25 96 GLY A C 1
ATOM 709 O O . GLY A 1 96 ? -7.240 10.978 -7.276 1.00 90.25 96 GLY A O 1
ATOM 710 N N . TRP A 1 97 ? -8.951 10.890 -8.719 1.00 86.12 97 TRP A N 1
ATOM 711 C CA . TRP A 1 97 ? -8.252 11.570 -9.811 1.00 86.12 97 TRP A CA 1
ATOM 712 C C . TRP A 1 97 ? -9.016 12.810 -10.272 1.00 86.12 97 TRP A C 1
ATOM 714 O O . TRP A 1 97 ? -9.616 12.799 -11.332 1.00 86.12 97 TRP A O 1
ATOM 724 N N . SER A 1 98 ? -9.001 13.887 -9.495 1.00 76.00 98 SER A N 1
ATOM 725 C CA . SER A 1 98 ? -9.794 15.098 -9.778 1.00 76.00 98 SER A CA 1
ATOM 726 C C . SER A 1 98 ? -9.603 15.695 -11.182 1.00 76.00 98 SER A C 1
ATOM 728 O O . SER A 1 98 ? -10.538 16.299 -11.699 1.00 76.00 98 SER A O 1
ATOM 730 N N . ASP A 1 99 ? -8.459 15.483 -11.854 1.00 75.06 99 ASP A N 1
ATOM 731 C CA . ASP A 1 99 ? -8.256 15.992 -13.223 1.00 75.06 99 ASP A CA 1
ATOM 732 C C . ASP A 1 99 ? -9.298 15.469 -14.232 1.00 75.06 99 ASP A C 1
ATOM 734 O O . ASP A 1 99 ? -9.457 16.084 -15.287 1.00 75.06 99 ASP A O 1
ATOM 738 N N . TRP A 1 100 ? 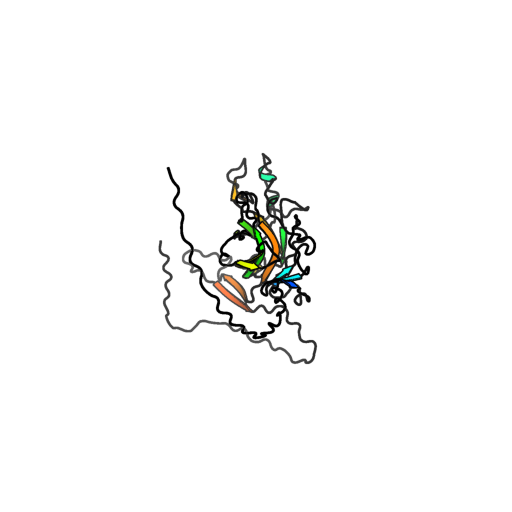-9.991 14.350 -13.954 1.00 72.31 100 TRP A N 1
ATOM 739 C CA . TRP A 1 100 ? -11.038 13.831 -14.849 1.00 72.31 100 TRP A CA 1
ATOM 740 C C . TRP A 1 100 ? -12.220 14.801 -14.997 1.00 72.31 100 TRP A C 1
ATOM 742 O O . TRP A 1 100 ? -12.916 14.746 -16.008 1.00 72.31 100 TRP A O 1
ATOM 752 N N . GLU A 1 101 ? -12.432 15.689 -14.022 1.00 71.69 101 GLU A N 1
ATOM 753 C CA . GLU A 1 101 ? -13.534 16.659 -14.001 1.00 71.69 101 GLU A CA 1
ATOM 754 C C . GLU A 1 101 ? -13.253 17.893 -14.878 1.00 71.69 101 GLU A C 1
ATOM 756 O O . GLU A 1 101 ? -14.175 18.632 -15.217 1.00 71.69 101 GLU A O 1
ATOM 761 N N . THR A 1 102 ? -11.992 18.122 -15.272 1.00 71.06 102 THR A N 1
ATOM 762 C CA . THR A 1 102 ? -11.601 19.270 -16.107 1.00 71.06 102 THR A CA 1
ATOM 763 C C . THR A 1 102 ? -11.606 18.901 -17.595 1.00 71.06 102 THR A C 1
ATOM 765 O O . THR A 1 102 ? -10.864 18.010 -18.012 1.00 71.06 102 THR A O 1
ATOM 768 N N . ASP A 1 103 ? -12.370 19.630 -18.416 1.00 62.25 103 ASP A N 1
ATOM 769 C CA . ASP A 1 103 ? -12.436 19.462 -19.879 1.00 62.25 103 ASP A CA 1
ATOM 770 C C . ASP A 1 103 ? -12.100 20.787 -20.611 1.00 62.25 103 ASP A C 1
ATOM 772 O O . ASP A 1 103 ? -12.771 21.791 -20.361 1.00 62.25 103 ASP A O 1
ATOM 776 N N . PRO A 1 104 ? -11.081 20.842 -21.496 1.00 63.31 104 PRO A N 1
ATOM 777 C CA . PRO A 1 104 ? -10.154 19.773 -21.845 1.00 63.31 104 PRO A CA 1
ATOM 778 C C . PRO A 1 104 ? -9.089 19.579 -20.769 1.00 63.31 104 PRO A C 1
ATOM 780 O O . PRO A 1 104 ? -8.450 20.513 -20.286 1.00 63.31 104 PRO A O 1
ATOM 783 N N . SER A 1 105 ? -8.839 18.324 -20.433 1.00 63.72 105 SER A N 1
ATOM 784 C CA . SER A 1 105 ? -7.697 17.968 -19.598 1.00 63.72 105 SER A CA 1
ATOM 785 C C . SER A 1 105 ? -6.375 18.169 -20.376 1.00 63.72 105 SER A C 1
ATOM 787 O O . SER A 1 105 ? -6.338 18.017 -21.596 1.00 63.72 105 SER A O 1
ATOM 789 N N . GLY A 1 106 ? -5.277 18.525 -19.692 1.00 65.56 106 GLY A N 1
ATOM 790 C CA . GLY A 1 106 ? -3.976 18.794 -20.340 1.00 65.56 106 GLY A CA 1
ATOM 791 C C . GLY A 1 106 ? -3.398 17.612 -21.144 1.00 65.56 106 GLY A C 1
ATOM 792 O O . GLY A 1 106 ? -3.898 16.503 -21.093 1.00 65.56 106 GLY A O 1
ATOM 793 N N . TYR A 1 107 ? -2.303 17.773 -21.890 1.00 62.53 107 TYR A N 1
ATOM 794 C CA . TYR A 1 107 ? -1.753 16.651 -22.681 1.00 62.53 107 TYR A CA 1
ATOM 795 C C . TYR A 1 107 ? -1.128 15.544 -21.806 1.00 62.53 107 TYR A C 1
ATOM 797 O O . TYR A 1 107 ? -1.321 14.351 -22.054 1.00 62.53 107 TYR A O 1
ATOM 805 N N . THR A 1 108 ? -0.430 15.928 -20.735 1.00 66.25 108 THR A N 1
ATOM 806 C CA . THR A 1 108 ? 0.107 15.038 -19.692 1.00 66.25 108 THR A CA 1
ATOM 807 C C . THR A 1 108 ? -0.809 15.079 -18.470 1.00 66.25 108 THR A C 1
ATOM 809 O O . THR A 1 108 ? -1.401 16.115 -18.169 1.00 66.25 108 THR A O 1
ATOM 812 N N . ALA A 1 109 ? -1.052 13.939 -17.823 1.00 71.12 109 ALA A N 1
ATOM 813 C CA . ALA A 1 109 ? -1.841 13.927 -16.593 1.00 71.12 109 ALA A CA 1
ATOM 814 C C . ALA A 1 109 ? -0.902 14.233 -15.427 1.00 71.12 109 ALA A C 1
ATOM 816 O O . ALA A 1 109 ? 0.148 13.598 -15.306 1.00 71.12 109 ALA A O 1
ATOM 817 N N . ALA A 1 110 ? -1.274 15.181 -14.564 1.00 78.38 110 ALA A N 1
ATOM 818 C CA . ALA A 1 110 ? -0.486 15.478 -13.370 1.00 78.38 110 ALA A CA 1
ATOM 819 C C . ALA A 1 110 ? -0.353 14.230 -12.479 1.00 78.38 110 ALA A C 1
ATOM 821 O O . ALA A 1 110 ? 0.682 14.029 -11.851 1.00 78.38 110 ALA A O 1
ATOM 822 N N . TYR A 1 111 ? -1.359 13.349 -12.527 1.00 83.81 111 TYR A N 1
ATOM 823 C CA . TYR A 1 111 ? -1.398 12.076 -11.812 1.00 83.81 111 TYR A CA 1
ATOM 824 C C . TYR A 1 111 ? -0.198 11.151 -12.072 1.00 83.81 111 TYR A C 1
ATOM 826 O O . TYR A 1 111 ? 0.248 10.462 -11.154 1.00 83.81 111 TYR A O 1
ATOM 834 N N . ASP A 1 112 ? 0.351 11.128 -13.292 1.00 83.62 112 ASP A N 1
ATOM 835 C CA . ASP A 1 112 ? 1.492 10.254 -13.632 1.00 83.62 112 ASP A CA 1
ATOM 836 C C . ASP A 1 112 ? 2.802 10.705 -12.970 1.00 83.62 112 ASP A C 1
ATOM 838 O O . ASP A 1 112 ? 3.823 10.022 -13.040 1.00 83.62 112 ASP A O 1
ATOM 842 N N . ARG A 1 113 ? 2.784 11.864 -12.310 1.00 86.12 113 ARG A N 1
ATOM 843 C CA . ARG A 1 113 ? 3.887 12.393 -11.524 1.00 86.12 113 ARG A CA 1
ATOM 844 C C . ARG A 1 113 ? 3.535 12.338 -10.043 1.00 86.12 113 ARG A C 1
ATOM 846 O O . ARG A 1 113 ? 2.388 12.546 -9.647 1.00 86.12 113 ARG A O 1
ATOM 853 N N . ARG A 1 114 ? 4.553 12.140 -9.209 1.00 86.75 114 ARG A N 1
ATOM 854 C CA . ARG A 1 114 ? 4.446 12.428 -7.779 1.00 86.75 114 ARG A CA 1
ATOM 855 C C . ARG A 1 114 ? 4.012 13.892 -7.553 1.00 86.75 114 ARG A C 1
ATOM 857 O O . ARG A 1 114 ? 4.619 14.791 -8.147 1.00 86.75 114 ARG A O 1
ATOM 864 N N . PRO A 1 115 ? 3.002 14.163 -6.708 1.00 86.88 115 PRO A N 1
ATOM 865 C CA . PRO A 1 115 ? 2.610 15.526 -6.374 1.00 86.88 115 PRO A CA 1
ATOM 866 C C . PRO A 1 115 ? 3.783 16.319 -5.783 1.00 86.88 115 PRO A C 1
ATOM 868 O O . PRO A 1 115 ? 4.474 15.851 -4.881 1.00 86.88 115 PRO A O 1
ATOM 871 N N . ALA A 1 116 ? 4.004 17.538 -6.280 1.00 86.00 116 ALA A N 1
ATOM 872 C CA . ALA A 1 116 ? 5.041 18.434 -5.752 1.00 86.00 116 ALA A CA 1
ATOM 873 C C . ALA A 1 116 ? 4.654 19.063 -4.399 1.00 86.00 116 ALA A C 1
ATOM 875 O O . ALA A 1 116 ? 5.502 19.592 -3.685 1.00 86.00 116 ALA A O 1
ATOM 876 N N . LYS A 1 117 ? 3.361 19.034 -4.070 1.00 87.19 117 LYS A N 1
ATOM 877 C CA . LYS A 1 117 ? 2.774 19.489 -2.809 1.00 87.19 117 LYS A CA 1
ATOM 878 C C . LYS A 1 117 ? 1.838 18.392 -2.295 1.00 87.19 117 LYS A C 1
ATOM 880 O O . LYS A 1 117 ? 1.360 17.615 -3.123 1.00 87.19 117 LYS A O 1
ATOM 885 N N . PRO A 1 118 ? 1.558 18.330 -0.981 1.00 86.50 118 PRO A N 1
ATOM 886 C CA . PRO A 1 118 ? 0.546 17.426 -0.450 1.00 86.50 118 PRO A CA 1
ATOM 887 C C . PRO A 1 118 ? -0.772 17.584 -1.213 1.00 86.50 118 PRO A C 1
ATOM 889 O O . PRO A 1 118 ? -1.271 18.700 -1.363 1.00 86.50 118 PRO A O 1
ATOM 892 N N . ASP A 1 119 ? -1.300 16.472 -1.709 1.00 88.69 119 ASP A N 1
ATOM 893 C CA . ASP A 1 119 ? -2.547 16.416 -2.461 1.00 88.69 119 ASP A CA 1
ATOM 894 C C . ASP A 1 119 ? -3.522 15.515 -1.691 1.00 88.69 119 ASP A C 1
ATOM 896 O O . ASP A 1 119 ? -3.242 14.327 -1.526 1.00 88.69 119 ASP A O 1
ATOM 900 N N . PRO A 1 120 ? -4.653 16.044 -1.190 1.00 88.88 120 PRO A N 1
ATOM 901 C CA . PRO A 1 120 ? -5.605 15.260 -0.407 1.00 88.88 120 PRO A CA 1
ATOM 902 C C . PRO A 1 120 ? -6.275 14.134 -1.207 1.00 88.88 120 PRO A C 1
ATOM 904 O O . PRO A 1 120 ? -6.824 13.217 -0.598 1.00 88.88 120 PRO A O 1
ATOM 907 N N . ALA A 1 121 ? -6.224 14.177 -2.544 1.00 91.38 121 ALA A N 1
ATOM 908 C CA . ALA A 1 121 ? -6.730 13.128 -3.422 1.00 91.38 121 ALA A CA 1
ATOM 909 C C . ALA A 1 121 ? -5.684 12.037 -3.726 1.00 91.38 121 ALA A C 1
ATOM 911 O O . ALA A 1 121 ? -6.005 11.074 -4.426 1.00 91.38 121 ALA A O 1
ATOM 912 N N . ARG A 1 122 ? -4.452 12.151 -3.205 1.00 92.94 122 ARG A N 1
ATOM 913 C CA . ARG A 1 122 ? -3.332 11.226 -3.438 1.00 92.94 122 ARG A CA 1
ATOM 914 C C . ARG A 1 122 ? -2.689 10.801 -2.120 1.00 92.94 122 ARG A C 1
ATOM 916 O O . ARG A 1 122 ? -2.170 11.625 -1.376 1.00 92.94 122 ARG A O 1
ATOM 923 N N . ALA A 1 123 ? -2.608 9.498 -1.872 1.00 96.06 123 ALA A N 1
ATOM 924 C CA . ALA A 1 123 ? -1.848 8.961 -0.747 1.00 96.06 123 ALA A CA 1
ATOM 925 C C . ALA A 1 123 ? -0.602 8.238 -1.265 1.00 96.06 123 ALA A C 1
ATOM 927 O O . ALA A 1 123 ? -0.632 7.040 -1.538 1.00 96.06 123 ALA A O 1
ATOM 928 N N . MET A 1 124 ? 0.497 8.981 -1.415 1.00 95.81 124 MET A N 1
ATOM 929 C CA . MET A 1 124 ? 1.777 8.434 -1.864 1.00 95.81 124 MET A CA 1
ATOM 930 C C . MET A 1 124 ? 2.793 8.348 -0.734 1.00 95.81 124 MET A C 1
ATOM 932 O O . MET A 1 124 ? 3.031 9.321 -0.020 1.00 95.81 124 MET A O 1
ATOM 936 N N . VAL A 1 125 ? 3.459 7.205 -0.647 1.00 95.56 125 VAL A N 1
ATOM 937 C CA . VAL A 1 125 ? 4.593 6.963 0.251 1.00 95.56 125 VAL A CA 1
ATOM 938 C C . VAL A 1 125 ? 5.762 6.374 -0.533 1.00 95.56 125 VAL A C 1
ATOM 940 O O . VAL A 1 125 ? 5.598 5.937 -1.669 1.00 95.56 125 VAL A O 1
ATOM 943 N N . GLU A 1 126 ? 6.956 6.390 0.054 1.00 94.44 126 GLU A N 1
ATOM 944 C CA . GLU A 1 126 ? 8.145 5.769 -0.539 1.00 94.44 126 GLU A CA 1
ATOM 945 C C . GLU A 1 126 ? 8.562 4.552 0.268 1.00 94.44 126 GLU A C 1
ATOM 947 O O . GLU A 1 126 ? 8.505 4.547 1.501 1.00 94.44 126 GLU A O 1
ATOM 952 N N . ILE A 1 127 ? 9.026 3.532 -0.443 1.00 94.31 127 ILE A N 1
ATOM 953 C CA . ILE A 1 127 ? 9.689 2.377 0.152 1.00 94.31 127 ILE A CA 1
ATOM 954 C C . ILE A 1 127 ? 11.053 2.184 -0.519 1.00 94.31 127 ILE A C 1
ATOM 956 O O . ILE A 1 127 ? 11.197 2.492 -1.705 1.00 94.31 127 ILE A O 1
ATOM 960 N N . PRO A 1 128 ? 12.066 1.660 0.189 1.00 93.88 128 PRO A N 1
ATOM 961 C CA . PRO A 1 128 ? 13.339 1.315 -0.423 1.00 93.88 128 PRO A CA 1
ATOM 962 C C . PRO A 1 128 ? 13.151 0.312 -1.559 1.00 93.88 128 PRO A C 1
ATOM 964 O O . PRO A 1 128 ? 12.301 -0.577 -1.461 1.00 93.88 128 PRO A O 1
ATOM 967 N N . VAL A 1 129 ? 13.975 0.407 -2.600 1.00 93.50 129 VAL A N 1
ATOM 968 C CA . VAL A 1 129 ? 14.037 -0.639 -3.626 1.00 93.50 129 VAL A CA 1
ATOM 969 C C . VAL A 1 129 ? 14.640 -1.890 -2.996 1.00 93.50 129 VAL A C 1
ATOM 971 O O . VAL A 1 129 ? 15.805 -1.911 -2.605 1.00 93.50 129 VAL A O 1
ATOM 974 N N . ASP A 1 130 ? 13.824 -2.928 -2.863 1.00 92.31 130 ASP A N 1
ATOM 975 C CA . ASP A 1 130 ? 14.232 -4.238 -2.372 1.00 92.31 130 ASP A CA 1
ATOM 976 C C . ASP A 1 130 ? 13.269 -5.305 -2.909 1.00 92.31 130 ASP A C 1
ATOM 978 O O . ASP A 1 130 ? 12.179 -4.989 -3.391 1.00 92.31 130 ASP A O 1
ATOM 982 N N . ASP A 1 131 ? 13.648 -6.574 -2.811 1.00 92.50 131 ASP A N 1
ATOM 983 C CA . ASP A 1 131 ? 12.760 -7.670 -3.185 1.00 92.50 131 ASP A CA 1
ATOM 984 C C . ASP A 1 131 ? 11.809 -7.968 -2.033 1.00 92.50 131 ASP A C 1
ATOM 986 O O . ASP A 1 131 ? 12.212 -8.464 -0.974 1.00 92.50 131 ASP A O 1
ATOM 990 N N . TYR A 1 132 ? 10.531 -7.663 -2.238 1.00 94.44 132 TYR A N 1
ATOM 991 C CA . TYR A 1 132 ? 9.462 -7.894 -1.276 1.00 94.44 132 TYR A CA 1
ATOM 992 C C . TYR A 1 132 ? 8.638 -9.112 -1.675 1.00 94.44 132 TYR A C 1
ATOM 994 O O . TYR A 1 132 ? 8.302 -9.291 -2.839 1.00 94.44 132 TYR A O 1
ATOM 1002 N N . ARG A 1 133 ? 8.289 -9.944 -0.690 1.00 95.12 133 ARG A N 1
ATOM 1003 C CA . ARG A 1 133 ? 7.426 -11.120 -0.891 1.00 95.12 133 ARG A CA 1
ATOM 1004 C C . ARG A 1 133 ? 5.967 -10.867 -0.525 1.00 95.12 133 ARG A C 1
ATOM 1006 O O . ARG A 1 133 ? 5.093 -11.629 -0.923 1.00 95.12 133 ARG A O 1
ATOM 1013 N N . ALA A 1 134 ? 5.705 -9.861 0.308 1.00 96.62 134 ALA A N 1
ATOM 1014 C CA . ALA A 1 134 ? 4.354 -9.517 0.728 1.00 96.62 134 ALA A CA 1
ATOM 1015 C C . ALA A 1 134 ? 4.266 -8.090 1.278 1.00 96.62 134 ALA A C 1
ATOM 1017 O O . ALA A 1 134 ? 5.230 -7.586 1.857 1.00 96.62 134 ALA A O 1
ATOM 1018 N N . VAL A 1 135 ? 3.076 -7.504 1.190 1.00 97.62 135 VAL A N 1
ATOM 1019 C CA . VAL A 1 135 ? 2.644 -6.364 2.005 1.00 97.62 135 VAL A CA 1
ATOM 1020 C C . VAL A 1 135 ? 1.688 -6.874 3.069 1.00 97.62 135 VAL A C 1
ATOM 1022 O O . VAL A 1 135 ? 0.797 -7.672 2.784 1.00 97.62 135 VAL A O 1
ATOM 1025 N N . TYR A 1 136 ? 1.865 -6.407 4.295 1.00 98.00 136 TYR A N 1
ATOM 1026 C CA . TYR A 1 136 ? 0.909 -6.588 5.369 1.00 98.00 136 TYR A CA 1
ATOM 1027 C C . TYR A 1 136 ? 0.179 -5.277 5.607 1.00 98.00 136 TYR A C 1
ATOM 1029 O O . TYR A 1 136 ? 0.816 -4.231 5.743 1.00 98.00 136 TYR A O 1
ATOM 1037 N N . LEU A 1 137 ? -1.145 -5.341 5.676 1.00 98.19 137 LEU A N 1
ATOM 1038 C CA . LEU A 1 137 ? -1.997 -4.196 5.976 1.00 98.19 137 LEU A CA 1
ATOM 1039 C C . LEU A 1 137 ? -2.718 -4.435 7.290 1.00 98.19 137 LEU A C 1
ATOM 1041 O O . LEU A 1 137 ? -3.283 -5.506 7.495 1.00 98.19 137 LEU A O 1
ATOM 1045 N N . LEU A 1 138 ? -2.719 -3.421 8.148 1.00 96.81 138 LEU A N 1
ATOM 1046 C CA . LEU A 1 138 ? -3.574 -3.351 9.319 1.00 96.81 138 LEU A CA 1
ATOM 1047 C C . LEU A 1 138 ? -4.732 -2.409 8.989 1.00 96.81 138 LEU A C 1
ATOM 1049 O O . LEU A 1 138 ? -4.576 -1.186 9.030 1.00 96.81 138 LEU A O 1
ATOM 1053 N N . ALA A 1 139 ? -5.862 -2.977 8.577 1.00 96.62 139 ALA A N 1
ATOM 1054 C CA . ALA A 1 139 ? -6.944 -2.228 7.947 1.00 96.62 139 ALA A CA 1
ATOM 1055 C C . ALA A 1 139 ? -8.316 -2.876 8.168 1.00 96.62 139 ALA A C 1
ATOM 1057 O O . ALA A 1 139 ? -8.423 -4.043 8.549 1.00 96.62 139 ALA A O 1
ATOM 1058 N N . HIS A 1 140 ? -9.370 -2.115 7.895 1.00 95.56 140 HIS A N 1
ATOM 1059 C CA . HIS A 1 140 ? -10.730 -2.625 7.712 1.00 95.56 140 HIS A CA 1
ATOM 1060 C C . HIS A 1 140 ? -11.477 -1.755 6.698 1.00 95.56 140 HIS A C 1
ATOM 1062 O O . HIS A 1 140 ? -11.018 -0.664 6.351 1.00 95.56 140 HIS A O 1
ATOM 1068 N N . ALA A 1 141 ? -12.605 -2.253 6.203 1.00 96.00 141 ALA A N 1
ATOM 1069 C CA . ALA A 1 141 ? -13.565 -1.455 5.456 1.00 96.00 141 ALA A CA 1
ATOM 1070 C C . ALA A 1 141 ? -14.826 -1.200 6.294 1.00 96.00 141 ALA A C 1
ATOM 1072 O O . ALA A 1 141 ? -15.251 -2.050 7.083 1.00 96.00 141 ALA A O 1
ATOM 1073 N N . GLU A 1 142 ? -15.440 -0.037 6.096 1.00 94.25 142 GLU A N 1
ATOM 1074 C CA . GLU A 1 142 ? -16.750 0.286 6.663 1.00 94.25 142 GLU A CA 1
ATOM 1075 C C . GLU A 1 142 ? -17.832 -0.692 6.172 1.00 94.25 142 GLU A C 1
ATOM 1077 O O . GLU A 1 142 ? -17.745 -1.240 5.071 1.00 94.25 142 GLU A O 1
ATOM 1082 N N . ASP A 1 143 ? -18.875 -0.900 6.978 1.00 92.69 143 ASP A N 1
ATOM 1083 C CA . ASP A 1 143 ? -20.024 -1.753 6.631 1.00 92.69 143 ASP A CA 1
ATOM 1084 C C . ASP A 1 143 ? -21.076 -1.038 5.761 1.00 92.69 143 ASP A C 1
ATOM 1086 O O . ASP A 1 143 ? -22.174 -1.546 5.563 1.00 92.69 143 ASP A O 1
ATOM 1090 N N . ASP A 1 144 ? -20.743 0.131 5.213 1.00 94.06 144 ASP A N 1
ATOM 1091 C CA . ASP A 1 144 ? -21.600 0.861 4.280 1.00 94.06 144 ASP A CA 1
ATOM 1092 C C . ASP A 1 144 ? -21.503 0.257 2.868 1.00 94.06 144 ASP A C 1
ATOM 1094 O O . ASP A 1 144 ? -20.442 0.280 2.232 1.00 94.06 144 ASP A O 1
ATOM 1098 N N . GLU A 1 145 ? -22.612 -0.286 2.364 1.00 91.06 145 GLU A N 1
ATOM 1099 C CA . GLU A 1 145 ? -22.707 -0.868 1.020 1.00 91.06 145 GLU A CA 1
ATOM 1100 C C . GLU A 1 145 ? -22.525 0.166 -0.101 1.00 91.06 145 GLU A C 1
ATOM 1102 O O . GLU A 1 145 ? -22.099 -0.201 -1.197 1.00 91.06 145 GLU A O 1
ATOM 1107 N N . ALA A 1 146 ? -22.764 1.456 0.167 1.00 95.62 146 ALA A N 1
ATOM 1108 C CA . ALA A 1 146 ? -22.499 2.531 -0.789 1.00 95.62 146 ALA A CA 1
ATOM 1109 C C . ALA A 1 146 ? -20.995 2.790 -0.987 1.00 95.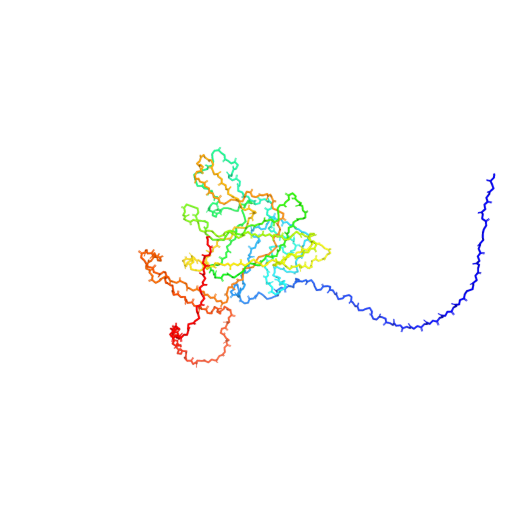62 146 ALA A C 1
ATOM 1111 O O . ALA A 1 146 ? -20.594 3.458 -1.945 1.00 95.62 146 ALA A O 1
ATOM 1112 N N . LEU A 1 147 ? -20.154 2.265 -0.091 1.00 97.00 147 LEU A N 1
ATOM 1113 C CA . LEU A 1 147 ? -18.705 2.375 -0.163 1.00 97.00 147 LEU A CA 1
ATOM 1114 C C . LEU A 1 147 ? -18.083 1.070 -0.653 1.00 97.00 147 LEU A C 1
ATOM 1116 O O . LEU A 1 147 ? -18.419 -0.021 -0.195 1.00 97.00 147 LEU A O 1
ATOM 1120 N N . SER A 1 148 ? -17.113 1.177 -1.556 1.00 97.19 148 SER A N 1
ATOM 1121 C CA . SER A 1 148 ? -16.318 0.032 -1.997 1.00 97.19 148 SER A CA 1
ATOM 1122 C C . SER A 1 148 ? -15.341 -0.405 -0.908 1.00 97.19 148 SER A C 1
ATOM 1124 O O . SER A 1 148 ? -14.738 0.421 -0.223 1.00 97.19 148 SER A O 1
ATOM 1126 N N . ASN A 1 149 ? -15.134 -1.711 -0.782 1.00 97.25 149 ASN A N 1
ATOM 1127 C CA . ASN A 1 149 ? -14.078 -2.293 0.041 1.00 97.25 149 ASN A CA 1
ATOM 1128 C C . ASN A 1 149 ? -12.846 -2.711 -0.786 1.00 97.25 149 ASN A C 1
ATOM 1130 O O . ASN A 1 149 ? -11.964 -3.407 -0.280 1.00 97.25 149 ASN A O 1
ATOM 1134 N N . LEU A 1 150 ? -12.787 -2.301 -2.056 1.00 97.38 150 LEU A N 1
ATOM 1135 C CA . LEU A 1 150 ? -11.638 -2.496 -2.930 1.00 97.38 150 LEU A CA 1
ATOM 1136 C C . LEU A 1 150 ? -10.672 -1.314 -2.815 1.00 97.38 150 LEU A C 1
ATOM 1138 O O . LEU A 1 150 ? -11.069 -0.144 -2.824 1.00 97.38 150 LEU A O 1
ATOM 1142 N N . MET A 1 151 ? -9.388 -1.639 -2.756 1.00 97.69 151 MET A N 1
ATOM 1143 C CA . MET A 1 151 ? -8.285 -0.693 -2.878 1.00 97.69 151 MET A CA 1
ATOM 1144 C C . MET A 1 151 ? -7.233 -1.237 -3.844 1.00 97.69 151 MET A C 1
ATOM 1146 O O . MET A 1 151 ? -7.227 -2.424 -4.167 1.00 97.69 151 MET A O 1
ATOM 1150 N N . THR A 1 152 ? -6.320 -0.376 -4.271 1.00 98.38 152 THR A N 1
ATOM 1151 C CA . THR A 1 152 ? -5.194 -0.732 -5.131 1.00 98.38 152 THR A CA 1
ATOM 1152 C C . THR A 1 152 ? -3.917 -0.164 -4.529 1.00 98.38 152 THR A C 1
ATOM 1154 O O . THR A 1 152 ? -3.871 1.018 -4.180 1.00 98.38 152 THR A O 1
ATOM 1157 N N . LEU A 1 153 ? -2.871 -0.983 -4.426 1.00 98.12 153 LEU A N 1
ATOM 1158 C CA . LEU A 1 153 ? -1.509 -0.481 -4.253 1.00 98.12 153 LEU A CA 1
ATOM 1159 C C . LEU A 1 153 ? -0.864 -0.390 -5.626 1.00 98.12 153 LEU A C 1
ATOM 1161 O O . LEU A 1 153 ? -0.732 -1.402 -6.307 1.00 98.12 153 LEU A O 1
ATOM 1165 N N . ARG A 1 154 ? -0.463 0.812 -6.024 1.00 96.69 154 ARG A N 1
ATOM 1166 C CA . ARG A 1 154 ? 0.237 1.040 -7.285 1.00 96.69 154 ARG A CA 1
ATOM 1167 C C . ARG A 1 154 ? 1.710 1.274 -6.984 1.00 96.69 154 ARG A C 1
ATOM 1169 O O . ARG A 1 154 ? 2.072 2.315 -6.432 1.00 96.69 154 ARG A O 1
ATOM 1176 N N . ILE A 1 155 ? 2.544 0.285 -7.275 1.00 96.44 155 ILE A N 1
ATOM 1177 C CA . ILE A 1 155 ? 3.932 0.220 -6.809 1.00 96.44 155 ILE A CA 1
ATOM 1178 C C . ILE A 1 155 ? 4.874 0.404 -7.996 1.00 96.44 155 ILE A C 1
ATOM 1180 O O . ILE A 1 155 ? 4.809 -0.350 -8.966 1.00 96.44 155 ILE A O 1
ATOM 1184 N N . GLY A 1 156 ? 5.776 1.380 -7.928 1.00 94.12 156 GLY A N 1
ATOM 1185 C CA . GLY A 1 156 ? 6.756 1.592 -8.988 1.00 94.12 156 GLY A CA 1
ATOM 1186 C C . GLY A 1 156 ? 7.288 3.012 -9.048 1.00 94.12 156 GLY A C 1
ATOM 1187 O O . GLY A 1 156 ? 7.689 3.579 -8.039 1.00 94.12 156 GLY A O 1
ATOM 1188 N N . VAL A 1 157 ? 7.356 3.573 -10.250 1.00 91.19 157 VAL A N 1
ATOM 1189 C CA . VAL A 1 157 ? 7.973 4.876 -10.503 1.00 91.19 157 VAL A CA 1
ATOM 1190 C C . VAL A 1 157 ? 6.975 5.792 -11.200 1.00 91.19 157 VAL A C 1
ATOM 1192 O O . VAL A 1 157 ? 6.621 5.550 -12.354 1.00 91.19 157 VAL A O 1
ATOM 1195 N N . PHE A 1 158 ? 6.584 6.881 -10.532 1.00 89.12 158 PHE A N 1
ATOM 1196 C CA . PHE A 1 158 ? 5.689 7.912 -11.078 1.00 89.12 158 PHE A CA 1
ATOM 1197 C C . PHE A 1 158 ? 6.503 9.081 -11.646 1.00 89.12 158 PHE A C 1
ATOM 1199 O O . PHE A 1 158 ? 6.662 10.133 -11.015 1.00 89.12 158 PHE A O 1
ATOM 1206 N N . ALA A 1 159 ? 7.072 8.890 -12.839 1.00 80.19 159 ALA A N 1
ATOM 1207 C CA . ALA A 1 159 ? 8.039 9.822 -13.423 1.00 80.19 159 ALA A CA 1
ATOM 1208 C C . ALA A 1 159 ? 7.437 10.884 -14.364 1.00 80.19 159 ALA A C 1
ATOM 1210 O O . ALA A 1 159 ? 8.185 11.612 -15.019 1.00 80.19 159 ALA A O 1
ATOM 1211 N N . GLY A 1 160 ? 6.110 11.024 -14.425 1.00 73.62 160 GLY A N 1
ATOM 1212 C CA . GLY A 1 160 ? 5.430 12.029 -15.242 1.00 73.62 160 GLY A CA 1
ATOM 1213 C C . GLY A 1 160 ? 5.712 11.855 -16.741 1.00 73.62 160 GLY A C 1
ATOM 1214 O O . GLY A 1 160 ? 5.206 10.904 -17.324 1.00 73.62 160 GLY A O 1
ATOM 1215 N N . PRO A 1 161 ? 6.463 12.770 -17.396 1.00 59.09 161 PRO A N 1
ATOM 1216 C CA . PRO A 1 161 ? 6.766 12.667 -18.828 1.00 59.09 161 PRO A CA 1
ATOM 1217 C C . PRO A 1 161 ? 7.750 11.540 -19.173 1.00 59.09 161 PRO A C 1
ATOM 1219 O O . PRO A 1 161 ? 7.831 11.153 -20.336 1.00 59.09 161 PRO A O 1
ATOM 1222 N N . SER A 1 162 ? 8.505 11.031 -18.197 1.00 73.81 162 SER A N 1
ATOM 1223 C CA . SER A 1 162 ? 9.350 9.850 -18.390 1.00 73.81 162 SER A CA 1
ATOM 1224 C C . SER A 1 162 ? 8.525 8.569 -18.238 1.00 73.81 162 SER A C 1
ATOM 1226 O O . SER A 1 162 ? 7.400 8.596 -17.738 1.00 73.81 162 SER A O 1
ATOM 1228 N N . GLN A 1 163 ? 9.094 7.430 -18.639 1.00 74.06 163 GLN A N 1
ATOM 1229 C CA . GLN A 1 163 ? 8.415 6.141 -18.534 1.00 74.06 163 GLN A CA 1
ATOM 1230 C C . GLN A 1 163 ? 7.945 5.877 -17.096 1.00 74.06 163 GLN A C 1
ATOM 1232 O O . GLN A 1 163 ? 8.741 5.825 -16.156 1.00 74.06 163 GLN A O 1
ATOM 1237 N N . THR A 1 164 ? 6.631 5.733 -16.953 1.00 79.12 164 THR A N 1
ATOM 1238 C CA . THR A 1 164 ? 5.973 5.338 -15.714 1.00 79.12 164 THR A CA 1
ATOM 1239 C C . THR A 1 164 ? 5.825 3.825 -15.744 1.00 79.12 164 THR A C 1
ATOM 1241 O O . THR A 1 164 ? 5.117 3.286 -16.592 1.00 79.12 164 THR A O 1
ATOM 1244 N N . THR A 1 165 ? 6.525 3.145 -14.842 1.00 86.38 165 THR A N 1
ATOM 1245 C CA . THR A 1 165 ? 6.458 1.689 -14.690 1.00 86.38 165 THR A CA 1
ATOM 1246 C C . THR A 1 165 ? 5.830 1.423 -13.338 1.00 86.38 165 THR A C 1
ATOM 1248 O O . THR A 1 165 ? 6.395 1.791 -12.310 1.00 86.38 165 THR A O 1
ATOM 1251 N N . ILE A 1 166 ? 4.629 0.858 -13.346 1.00 90.94 166 ILE A N 1
ATOM 1252 C CA . ILE A 1 166 ? 3.812 0.644 -12.155 1.00 90.94 166 ILE A CA 1
ATOM 1253 C C . ILE A 1 166 ? 3.238 -0.765 -12.224 1.00 90.94 166 ILE A C 1
ATOM 1255 O O . ILE A 1 166 ? 2.822 -1.227 -13.285 1.00 90.94 166 ILE A O 1
ATOM 1259 N N . GLU A 1 167 ? 3.201 -1.424 -11.077 1.00 92.56 167 GLU A N 1
ATOM 1260 C CA . GLU A 1 167 ? 2.422 -2.628 -10.848 1.00 92.56 167 GLU A CA 1
ATOM 1261 C C . GLU A 1 167 ? 1.218 -2.292 -9.972 1.00 92.56 167 GLU A C 1
ATOM 1263 O O . GLU A 1 167 ? 1.370 -1.757 -8.872 1.00 92.56 167 GLU A O 1
ATOM 1268 N N . ASP A 1 168 ? 0.025 -2.600 -10.472 1.00 95.56 168 ASP A N 1
ATOM 1269 C CA . ASP A 1 168 ? -1.226 -2.385 -9.756 1.00 95.56 168 ASP A CA 1
ATOM 1270 C C . ASP A 1 168 ? -1.629 -3.685 -9.043 1.00 95.56 168 ASP A C 1
ATOM 1272 O O . ASP A 1 168 ? -1.873 -4.712 -9.675 1.00 95.56 168 ASP A O 1
ATOM 1276 N N . VAL A 1 169 ? -1.705 -3.639 -7.712 1.00 96.88 169 VAL A N 1
ATOM 1277 C CA . VAL A 1 169 ? -2.063 -4.774 -6.854 1.00 96.88 169 VAL A CA 1
ATOM 1278 C C . VAL A 1 169 ? -3.445 -4.519 -6.243 1.00 96.88 169 VAL A C 1
ATOM 1280 O O . VAL A 1 169 ? -3.551 -3.749 -5.279 1.00 96.88 169 VAL A O 1
ATOM 1283 N N . PRO A 1 170 ? -4.522 -5.117 -6.790 1.00 97.00 170 PRO A N 1
ATOM 1284 C CA . PRO A 1 170 ? -5.867 -4.960 -6.253 1.00 97.00 170 PRO A CA 1
ATOM 1285 C C . PRO A 1 170 ? -6.037 -5.771 -4.965 1.00 97.00 170 PRO A C 1
ATOM 1287 O O . PRO A 1 170 ? -5.594 -6.914 -4.858 1.00 97.00 170 PRO A O 1
ATOM 1290 N N . ILE A 1 171 ? -6.700 -5.180 -3.973 1.00 97.38 171 ILE A N 1
ATOM 1291 C CA . ILE A 1 171 ? -6.872 -5.762 -2.641 1.00 97.38 171 ILE A CA 1
ATOM 1292 C C . ILE A 1 171 ? -8.318 -5.564 -2.201 1.00 97.38 171 ILE A C 1
ATOM 1294 O O . ILE A 1 171 ? -8.838 -4.449 -2.188 1.00 97.38 171 ILE A O 1
ATOM 1298 N N . THR A 1 172 ? -8.957 -6.659 -1.793 1.00 97.06 172 THR A N 1
ATOM 1299 C CA . THR A 1 172 ? -10.266 -6.621 -1.132 1.00 97.06 172 THR A CA 1
ATOM 1300 C C . THR A 1 172 ? -10.065 -6.577 0.373 1.00 97.06 172 THR A C 1
ATOM 1302 O O . THR A 1 172 ? -9.538 -7.524 0.960 1.00 97.06 172 THR A O 1
ATOM 1305 N N . VAL A 1 173 ? -10.498 -5.491 1.008 1.00 96.75 173 VAL A N 1
ATOM 1306 C CA . VAL A 1 173 ? -10.409 -5.336 2.459 1.00 96.75 173 VAL A CA 1
ATOM 1307 C C . VAL A 1 173 ? -11.685 -5.872 3.114 1.00 96.75 173 VAL A C 1
ATOM 1309 O O . VAL A 1 173 ? -12.786 -5.514 2.688 1.00 96.75 173 VAL A O 1
ATOM 1312 N N . PRO A 1 174 ? -11.594 -6.750 4.128 1.00 95.62 174 PRO A N 1
ATOM 1313 C CA . PRO A 1 174 ? -12.780 -7.237 4.814 1.00 95.62 174 PRO A CA 1
ATOM 1314 C C . PRO A 1 174 ? -13.520 -6.089 5.502 1.00 95.62 174 PRO A C 1
ATOM 1316 O O . PRO A 1 174 ? -12.902 -5.211 6.113 1.00 95.62 174 PRO A O 1
ATOM 1319 N N . ARG A 1 175 ? -14.851 -6.114 5.410 1.00 93.81 175 ARG A N 1
ATOM 1320 C CA . ARG A 1 175 ? -15.696 -5.177 6.148 1.00 93.81 175 ARG A CA 1
ATOM 1321 C C . ARG A 1 175 ? -15.760 -5.557 7.628 1.00 93.81 175 ARG A C 1
ATOM 1323 O O . ARG A 1 175 ? -15.649 -6.739 7.969 1.00 93.81 175 ARG A O 1
ATOM 1330 N N . SER A 1 176 ? -15.925 -4.567 8.496 1.00 88.38 176 SER A N 1
ATOM 1331 C CA . SER A 1 176 ? -15.913 -4.737 9.957 1.00 88.38 176 SER A CA 1
ATOM 1332 C C . SER A 1 176 ? -16.933 -5.768 10.470 1.00 88.38 176 SER A C 1
ATOM 1334 O O . SER A 1 176 ? -16.623 -6.548 11.374 1.00 88.38 176 SER A O 1
ATOM 1336 N N . GLY A 1 177 ? -18.115 -5.824 9.862 1.00 87.12 177 GLY A N 1
ATOM 1337 C CA . GLY A 1 177 ? -19.238 -6.690 10.210 1.00 87.12 177 GLY A CA 1
ATOM 1338 C C . GLY A 1 177 ? -19.249 -8.035 9.487 1.00 87.12 177 GLY A C 1
ATOM 1339 O O . GLY A 1 177 ? -20.214 -8.790 9.613 1.00 87.12 177 GLY A O 1
ATOM 1340 N N . VAL A 1 178 ? -18.195 -8.379 8.734 1.00 89.62 178 VAL A N 1
ATOM 1341 C CA . VAL A 1 178 ? -18.158 -9.644 7.988 1.00 89.62 178 VAL A CA 1
ATOM 1342 C C . VAL A 1 178 ? -18.278 -10.841 8.938 1.00 89.62 178 VAL A C 1
ATOM 1344 O O . VAL A 1 178 ? -17.506 -10.985 9.889 1.00 89.62 178 VAL A O 1
ATOM 1347 N N . ALA A 1 179 ? -19.233 -11.738 8.671 1.00 85.25 179 ALA A N 1
ATOM 1348 C CA . ALA A 1 179 ? -19.485 -12.902 9.522 1.00 85.25 179 ALA A CA 1
ATOM 1349 C C . ALA A 1 179 ? -18.282 -13.860 9.562 1.00 85.25 179 ALA A C 1
ATOM 1351 O O . ALA A 1 179 ? -17.890 -14.333 10.632 1.00 85.25 179 ALA A O 1
ATOM 1352 N N . ARG A 1 180 ? -17.659 -14.096 8.399 1.00 86.44 180 ARG A N 1
ATOM 1353 C CA . ARG A 1 180 ? -16.510 -14.989 8.218 1.00 86.44 180 ARG A CA 1
ATOM 1354 C C . ARG A 1 180 ? -15.316 -14.221 7.664 1.00 86.44 180 ARG A C 1
ATOM 1356 O O . ARG A 1 180 ? -15.420 -13.572 6.630 1.00 86.44 180 ARG A O 1
ATOM 1363 N N . VAL A 1 181 ? -14.172 -14.346 8.332 1.00 86.94 181 VAL A N 1
ATOM 1364 C CA . VAL A 1 181 ? -12.915 -13.747 7.869 1.00 86.94 181 VAL A CA 1
ATOM 1365 C C . VAL A 1 181 ? -12.486 -14.424 6.557 1.00 86.94 181 VAL A C 1
ATOM 1367 O O . VAL A 1 181 ? -12.419 -15.658 6.524 1.00 86.94 181 VAL A O 1
ATOM 1370 N N . PRO A 1 182 ? -12.229 -13.665 5.477 1.00 87.44 182 PRO A N 1
ATOM 1371 C CA . PRO A 1 182 ? -11.802 -14.238 4.205 1.00 87.44 182 PRO A CA 1
ATOM 1372 C C . PRO A 1 182 ? -10.372 -14.788 4.280 1.00 87.44 182 PRO A C 1
ATOM 1374 O O . PRO A 1 182 ? -9.586 -14.429 5.159 1.00 87.44 182 PRO A O 1
ATOM 1377 N N . ALA A 1 183 ? -10.027 -15.662 3.332 1.00 85.19 183 ALA A N 1
ATOM 1378 C CA . ALA A 1 183 ? -8.678 -16.204 3.216 1.00 85.19 183 ALA A CA 1
ATOM 1379 C C . ALA A 1 183 ? -7.646 -15.077 3.021 1.00 85.19 183 ALA A C 1
ATOM 1381 O O . ALA A 1 183 ? -7.903 -14.109 2.311 1.00 85.19 183 ALA A O 1
ATOM 1382 N N . GLY A 1 184 ? -6.484 -15.196 3.669 1.00 83.81 184 GLY A N 1
ATOM 1383 C CA . GLY A 1 184 ? -5.434 -14.169 3.626 1.00 83.81 184 GLY A CA 1
ATOM 1384 C C . GLY A 1 184 ? -5.642 -12.987 4.582 1.00 83.81 184 GLY A C 1
ATOM 1385 O O . GLY A 1 184 ? -4.759 -12.137 4.684 1.00 83.81 184 GLY A O 1
ATOM 1386 N N . ALA A 1 185 ? -6.754 -12.950 5.325 1.00 92.62 185 ALA A N 1
ATOM 1387 C CA . ALA A 1 185 ? -6.986 -11.999 6.405 1.00 92.62 185 ALA A CA 1
ATOM 1388 C C . ALA A 1 185 ? -7.055 -12.708 7.764 1.00 92.62 185 ALA A C 1
ATOM 1390 O O . ALA A 1 185 ? -7.507 -13.845 7.884 1.00 92.62 185 ALA A O 1
ATOM 1391 N N . THR A 1 186 ? -6.617 -12.022 8.814 1.00 92.81 186 THR A N 1
ATOM 1392 C CA . THR A 1 186 ? -6.748 -12.473 10.203 1.00 92.81 186 THR A CA 1
ATOM 1393 C C . THR A 1 186 ? -7.423 -11.380 11.013 1.00 92.81 186 THR A C 1
ATOM 1395 O O . THR A 1 186 ? -6.938 -10.251 11.033 1.00 92.81 186 THR A O 1
ATOM 1398 N N . ALA A 1 187 ? -8.526 -11.709 11.687 1.00 91.62 187 ALA A N 1
ATOM 1399 C CA . ALA A 1 187 ? -9.191 -10.770 12.583 1.00 91.62 187 ALA A CA 1
ATOM 1400 C C . ALA A 1 187 ? -8.349 -10.507 13.840 1.00 91.62 187 ALA A C 1
ATOM 1402 O O . ALA A 1 187 ? -7.721 -11.409 14.408 1.00 91.62 187 ALA A O 1
ATOM 1403 N N . VAL A 1 188 ? -8.377 -9.256 14.277 1.00 89.50 188 VAL A N 1
ATOM 1404 C CA . VAL A 1 188 ? -7.691 -8.732 15.450 1.00 89.50 188 VAL A CA 1
ATOM 1405 C C . VAL A 1 188 ? -8.750 -8.103 16.342 1.00 89.50 188 VAL A C 1
ATOM 1407 O O . VAL A 1 188 ? -9.498 -7.227 15.910 1.00 89.50 188 VAL A O 1
ATOM 1410 N N . ALA A 1 189 ? -8.830 -8.574 17.583 1.00 81.62 189 ALA A N 1
ATOM 1411 C CA . ALA A 1 189 ? -9.722 -7.990 18.574 1.00 81.62 189 ALA A CA 1
ATOM 1412 C C . ALA A 1 189 ? -9.142 -6.659 19.071 1.00 81.62 189 ALA A C 1
ATOM 1414 O O . ALA A 1 189 ? -7.983 -6.614 19.495 1.00 81.62 189 ALA A O 1
ATOM 1415 N N . VAL A 1 190 ? -9.954 -5.600 19.024 1.00 75.75 190 VAL A N 1
ATOM 1416 C CA . VAL A 1 190 ? -9.630 -4.271 19.553 1.00 75.75 190 VAL A CA 1
ATOM 1417 C C . VAL A 1 190 ? -10.849 -3.749 20.313 1.00 75.75 190 VAL A C 1
ATOM 1419 O O . VAL A 1 190 ? -11.842 -3.373 19.695 1.00 75.75 190 VAL A O 1
ATOM 1422 N N . GLY A 1 191 ? -10.787 -3.763 21.648 1.00 69.12 191 GLY A N 1
ATOM 1423 C CA . GLY A 1 191 ? -11.912 -3.366 22.505 1.00 69.12 191 GLY A CA 1
ATOM 1424 C C . GLY A 1 191 ? -13.206 -4.140 22.208 1.00 69.12 191 GLY A C 1
ATOM 1425 O O . GLY A 1 191 ? -13.159 -5.336 21.915 1.00 69.12 191 GLY A O 1
ATOM 1426 N N . ASP A 1 192 ? -14.341 -3.434 22.262 1.00 59.44 192 ASP A N 1
ATOM 1427 C CA . ASP A 1 192 ? -15.691 -4.015 22.176 1.00 59.44 192 ASP A CA 1
ATOM 1428 C C . ASP A 1 192 ? -16.307 -4.036 20.749 1.00 59.44 192 ASP A C 1
ATOM 1430 O O . ASP A 1 192 ? -17.359 -4.643 20.564 1.00 59.44 192 ASP A O 1
ATOM 1434 N N . ASN A 1 193 ? -15.682 -3.389 19.745 1.00 56.03 193 ASN A N 1
ATOM 1435 C CA . ASN A 1 193 ? -15.933 -3.426 18.273 1.00 56.03 193 ASN A CA 1
ATOM 1436 C C . ASN A 1 193 ? -15.219 -2.212 17.623 1.00 56.03 193 ASN A C 1
ATOM 1438 O O . ASN A 1 193 ? -15.214 -1.163 18.269 1.00 56.03 193 ASN A O 1
ATOM 1442 N N . PRO A 1 194 ? -14.663 -2.234 16.383 1.00 60.78 194 PRO A N 1
ATOM 1443 C CA . PRO A 1 194 ? -14.881 -3.111 15.223 1.00 60.78 194 PRO A CA 1
ATOM 1444 C C . PRO A 1 194 ? -13.698 -4.055 14.920 1.00 60.78 194 PRO A C 1
ATOM 1446 O O . PRO A 1 194 ? -12.570 -3.852 15.371 1.00 60.78 194 PRO A O 1
ATOM 1449 N N . ARG A 1 195 ? -13.947 -5.098 14.116 1.00 82.00 195 ARG A N 1
ATOM 1450 C CA . ARG A 1 195 ? -12.920 -6.062 13.688 1.00 82.00 195 ARG A CA 1
ATOM 1451 C C . ARG A 1 195 ? -11.878 -5.370 12.811 1.00 82.00 195 ARG A C 1
ATOM 1453 O O . ARG A 1 195 ? -12.145 -5.011 11.670 1.00 82.00 195 ARG A O 1
ATOM 1460 N N . LEU A 1 196 ? -10.672 -5.233 13.344 1.00 91.12 196 LEU A N 1
ATOM 1461 C CA . LEU A 1 196 ? -9.493 -4.874 12.571 1.00 91.12 196 LEU A CA 1
ATOM 1462 C C . LEU A 1 196 ? -8.930 -6.140 11.917 1.00 91.12 196 LEU A C 1
ATOM 1464 O O . LEU A 1 196 ? -8.993 -7.222 12.503 1.00 91.12 196 LEU A O 1
ATOM 1468 N N . PHE A 1 197 ? -8.364 -6.028 10.719 1.00 95.00 197 PHE A N 1
ATOM 1469 C CA . PHE A 1 197 ? -7.784 -7.170 10.021 1.00 95.00 197 PHE A CA 1
ATOM 1470 C C . PHE A 1 197 ? -6.306 -6.943 9.737 1.00 95.00 197 PHE A C 1
ATOM 1472 O O . PHE A 1 197 ? -5.898 -5.860 9.322 1.00 95.00 197 PHE A O 1
ATOM 1479 N N . VAL A 1 198 ? -5.511 -7.996 9.923 1.00 96.06 198 VAL A N 1
ATOM 1480 C CA . VAL A 1 198 ? -4.197 -8.118 9.288 1.00 96.06 198 VAL A CA 1
ATOM 1481 C C . VAL A 1 198 ? -4.394 -8.854 7.976 1.00 96.06 198 VAL A C 1
ATOM 1483 O O . VAL A 1 198 ? -4.773 -10.026 7.985 1.00 96.06 198 VAL A O 1
ATOM 1486 N N . LEU A 1 199 ? -4.147 -8.176 6.861 1.00 97.31 199 LEU A N 1
ATOM 1487 C CA . LEU A 1 199 ? -4.177 -8.766 5.529 1.00 97.31 199 LEU A CA 1
ATOM 1488 C C . LEU A 1 199 ? -2.757 -9.054 5.070 1.00 97.31 199 LEU A C 1
ATOM 1490 O O . LEU A 1 199 ? -1.892 -8.191 5.202 1.00 97.31 199 LEU A O 1
ATOM 1494 N N . GLN A 1 200 ? -2.534 -10.230 4.493 1.00 96.94 200 GLN A N 1
ATOM 1495 C CA . GLN A 1 200 ? -1.311 -10.545 3.767 1.00 96.94 200 GLN A CA 1
ATOM 1496 C C . GLN A 1 200 ? -1.586 -10.483 2.265 1.00 96.94 200 GLN A C 1
ATOM 1498 O O . GLN A 1 200 ? -2.351 -11.283 1.732 1.00 96.94 200 GLN A O 1
ATOM 1503 N N . VAL A 1 201 ? -0.908 -9.568 1.582 1.00 97.00 201 VAL A N 1
ATOM 1504 C CA . VAL A 1 201 ? -0.984 -9.391 0.132 1.00 97.00 201 VAL A CA 1
ATOM 1505 C C . VAL A 1 201 ? 0.327 -9.894 -0.471 1.00 97.00 201 VAL A C 1
ATOM 1507 O O . VAL A 1 201 ? 1.366 -9.281 -0.214 1.00 97.00 201 VAL A O 1
ATOM 1510 N N . PRO A 1 202 ? 0.342 -11.022 -1.202 1.00 96.25 202 PRO A N 1
ATOM 1511 C CA . PRO A 1 202 ? 1.563 -11.522 -1.825 1.00 96.25 202 PRO A CA 1
ATOM 1512 C C . PRO A 1 202 ? 2.048 -10.560 -2.914 1.00 96.25 202 PRO A C 1
ATOM 1514 O O . PRO A 1 202 ? 1.245 -9.990 -3.649 1.00 96.25 202 PRO A O 1
ATOM 1517 N N . LEU A 1 203 ? 3.367 -10.406 -3.020 1.00 95.00 203 LEU A N 1
ATOM 1518 C CA . LEU A 1 203 ? 4.020 -9.654 -4.090 1.00 95.00 203 LEU A CA 1
ATOM 1519 C C . LEU A 1 203 ? 4.880 -10.613 -4.909 1.00 95.00 203 LEU A C 1
ATOM 1521 O O . LEU A 1 203 ? 5.699 -11.339 -4.347 1.00 95.00 203 LEU A O 1
ATOM 1525 N N . ASN A 1 204 ? 4.701 -10.594 -6.228 1.00 89.06 204 ASN A N 1
ATOM 1526 C CA . ASN A 1 204 ? 5.358 -11.512 -7.160 1.00 89.06 204 ASN A CA 1
ATOM 1527 C C . ASN A 1 204 ? 6.246 -10.746 -8.148 1.00 89.06 204 ASN A C 1
ATOM 1529 O O . ASN A 1 204 ? 6.228 -11.003 -9.353 1.00 89.06 204 ASN A O 1
ATOM 1533 N N . ARG A 1 205 ? 7.016 -9.780 -7.635 1.00 89.19 205 ARG A N 1
ATOM 1534 C CA . ARG A 1 205 ? 7.854 -8.905 -8.455 1.00 89.19 205 ARG A CA 1
ATOM 1535 C C . ARG A 1 205 ? 9.255 -8.751 -7.895 1.00 89.19 205 ARG A C 1
ATOM 1537 O O . ARG A 1 205 ? 9.456 -8.646 -6.689 1.00 89.19 205 ARG A O 1
ATOM 1544 N N . ASN A 1 206 ? 10.216 -8.696 -8.811 1.00 88.81 206 ASN A N 1
ATOM 1545 C CA . ASN A 1 206 ? 11.605 -8.393 -8.516 1.00 88.81 206 ASN A CA 1
ATOM 1546 C C . ASN A 1 206 ? 11.874 -6.901 -8.729 1.00 88.81 206 ASN A C 1
ATOM 1548 O O . ASN A 1 206 ? 12.257 -6.468 -9.819 1.00 88.81 206 ASN A O 1
ATOM 1552 N N . PHE A 1 207 ? 11.606 -6.094 -7.706 1.00 91.44 207 PHE A N 1
ATOM 1553 C CA . PHE A 1 207 ? 11.771 -4.647 -7.819 1.00 91.44 207 PHE A CA 1
ATOM 1554 C C . PHE A 1 207 ? 13.240 -4.241 -7.951 1.00 91.44 207 PHE A C 1
ATOM 1556 O O . PHE A 1 207 ? 13.522 -3.238 -8.602 1.00 91.44 207 PHE A O 1
ATOM 1563 N N . MET A 1 208 ? 14.177 -5.018 -7.396 1.00 89.62 208 MET A N 1
ATOM 1564 C CA . MET A 1 208 ? 15.602 -4.700 -7.498 1.00 89.62 208 MET A CA 1
ATOM 1565 C C . MET A 1 208 ? 16.136 -4.811 -8.924 1.00 89.62 208 MET A C 1
ATOM 1567 O O . MET A 1 208 ? 16.895 -3.947 -9.353 1.00 89.62 208 MET A O 1
ATOM 1571 N N . GLN A 1 209 ? 15.726 -5.836 -9.672 1.00 90.00 209 GLN A N 1
ATOM 1572 C CA . GLN A 1 209 ? 16.085 -5.962 -11.086 1.00 90.00 209 GLN A CA 1
ATOM 1573 C C . GLN A 1 209 ? 15.372 -4.935 -11.965 1.00 90.00 209 GLN A C 1
ATOM 1575 O O . GLN A 1 209 ? 15.939 -4.481 -12.954 1.00 90.00 209 GLN A O 1
ATOM 1580 N N . LEU A 1 210 ? 14.130 -4.574 -11.625 1.00 89.06 210 LEU A N 1
ATOM 1581 C CA . LEU A 1 210 ? 13.376 -3.568 -12.375 1.00 89.06 210 LEU A CA 1
ATOM 1582 C C . LEU A 1 210 ? 13.950 -2.159 -12.194 1.00 89.06 210 LEU A C 1
ATOM 1584 O O . LEU A 1 210 ? 13.891 -1.344 -13.114 1.00 89.06 210 LEU A O 1
ATOM 1588 N N . TYR A 1 211 ? 14.485 -1.862 -11.009 1.00 90.50 211 TYR A N 1
ATOM 1589 C CA . TYR A 1 211 ? 14.919 -0.521 -10.627 1.00 90.50 211 TYR A CA 1
ATOM 1590 C C . TYR A 1 211 ? 16.346 -0.507 -10.046 1.00 90.50 211 TYR A C 1
ATOM 1592 O O . TYR A 1 211 ? 16.553 0.035 -8.960 1.00 90.50 211 TYR A O 1
ATOM 1600 N N . PRO A 1 212 ? 17.360 -1.033 -10.763 1.00 88.12 212 PRO A N 1
ATOM 1601 C CA . PRO A 1 212 ? 18.700 -1.266 -10.211 1.00 88.12 212 PRO A CA 1
ATOM 1602 C C . PRO A 1 212 ? 19.436 0.026 -9.829 1.00 88.12 212 PRO A C 1
ATOM 1604 O O . PRO A 1 212 ? 20.305 0.017 -8.965 1.00 88.12 212 PRO A O 1
ATOM 1607 N N . ASN A 1 213 ? 19.062 1.149 -10.449 1.00 89.25 213 ASN A N 1
ATOM 1608 C CA . ASN A 1 213 ? 19.679 2.462 -10.240 1.00 89.25 213 ASN A CA 1
ATOM 1609 C C . ASN A 1 213 ? 18.845 3.371 -9.323 1.00 89.25 213 ASN A C 1
ATOM 1611 O O . ASN A 1 213 ? 18.997 4.594 -9.357 1.00 89.25 213 ASN A O 1
ATOM 1615 N N . ARG A 1 214 ? 17.908 2.806 -8.552 1.00 89.44 214 ARG A N 1
ATOM 1616 C CA . ARG A 1 214 ? 17.049 3.561 -7.635 1.00 89.44 214 ARG A CA 1
ATOM 1617 C C . ARG A 1 214 ? 17.222 3.072 -6.209 1.00 89.44 214 ARG A C 1
ATOM 1619 O O . ARG A 1 214 ? 17.339 1.882 -5.955 1.00 89.44 214 ARG A O 1
ATOM 1626 N N . ASN A 1 215 ? 17.150 4.016 -5.276 1.00 91.00 215 ASN A N 1
ATOM 1627 C CA . ASN A 1 215 ? 17.171 3.717 -3.845 1.00 91.00 215 ASN A CA 1
ATOM 1628 C C . ASN A 1 215 ? 15.762 3.517 -3.274 1.00 91.00 215 ASN A C 1
ATOM 1630 O O . ASN A 1 215 ? 15.606 2.831 -2.268 1.00 91.00 215 ASN A O 1
ATOM 1634 N N . ALA A 1 216 ? 14.744 4.098 -3.915 1.00 93.00 216 ALA A N 1
ATOM 1635 C CA . ALA A 1 216 ? 13.350 4.005 -3.506 1.00 93.00 216 ALA A CA 1
ATOM 1636 C C . ALA A 1 216 ? 12.402 3.914 -4.711 1.00 93.00 216 ALA A C 1
ATOM 1638 O O . ALA A 1 216 ? 12.737 4.333 -5.825 1.00 93.00 216 ALA A O 1
ATOM 1639 N N . ILE A 1 217 ? 11.219 3.365 -4.448 1.00 94.38 217 ILE A N 1
ATOM 1640 C CA . ILE A 1 217 ? 10.054 3.348 -5.331 1.00 94.38 217 ILE A CA 1
ATOM 1641 C C . ILE A 1 217 ? 8.853 3.954 -4.610 1.00 94.38 217 ILE A C 1
ATOM 1643 O O . ILE A 1 217 ? 8.758 3.939 -3.380 1.00 94.38 217 ILE A O 1
ATOM 1647 N N . ASP A 1 218 ? 7.936 4.479 -5.405 1.00 95.69 218 ASP A N 1
ATOM 1648 C CA . ASP A 1 218 ? 6.676 5.040 -4.961 1.00 95.69 218 ASP A CA 1
ATOM 1649 C C . ASP A 1 218 ? 5.646 3.930 -4.717 1.00 95.69 218 ASP A C 1
ATOM 1651 O O . ASP A 1 218 ? 5.561 2.947 -5.460 1.00 95.69 218 ASP A O 1
ATOM 1655 N N . VAL A 1 219 ? 4.807 4.138 -3.707 1.00 97.00 219 VAL A N 1
ATOM 1656 C CA . VAL A 1 219 ? 3.581 3.378 -3.472 1.00 97.00 219 VAL A CA 1
ATOM 1657 C C . VAL A 1 219 ? 2.431 4.373 -3.414 1.00 97.00 219 VAL A C 1
ATOM 1659 O O . VAL A 1 219 ? 2.307 5.131 -2.452 1.00 97.00 219 VAL A O 1
ATOM 1662 N N . ASP A 1 220 ? 1.597 4.378 -4.447 1.00 97.06 220 ASP A N 1
ATOM 1663 C CA . ASP A 1 220 ? 0.351 5.141 -4.481 1.00 97.06 220 ASP A CA 1
ATOM 1664 C C . ASP A 1 220 ? -0.785 4.249 -3.970 1.00 97.06 220 ASP A C 1
ATOM 1666 O O . ASP A 1 220 ? -1.152 3.243 -4.584 1.00 97.06 220 ASP A O 1
ATOM 1670 N N . ILE A 1 221 ? -1.289 4.593 -2.788 1.00 98.00 221 ILE A N 1
ATOM 1671 C CA . ILE A 1 221 ? -2.340 3.875 -2.073 1.00 98.00 221 ILE A CA 1
ATOM 1672 C C . ILE A 1 221 ? -3.664 4.495 -2.490 1.00 98.00 221 ILE A C 1
ATOM 1674 O O . ILE A 1 221 ? -3.954 5.646 -2.164 1.00 98.00 221 ILE A O 1
ATOM 1678 N N . THR A 1 222 ? -4.478 3.751 -3.227 1.00 97.44 222 THR A N 1
ATOM 1679 C CA . THR A 1 222 ? -5.658 4.344 -3.846 1.00 97.44 222 THR A CA 1
ATOM 1680 C C . THR A 1 222 ? -6.865 3.427 -3.830 1.00 97.44 222 THR A C 1
ATOM 1682 O O . THR A 1 222 ? -6.777 2.257 -3.457 1.00 97.44 222 THR A O 1
ATOM 1685 N N . LYS A 1 223 ? -8.031 3.971 -4.178 1.00 96.81 223 LYS A N 1
ATOM 1686 C CA . LYS A 1 223 ? -9.246 3.174 -4.370 1.00 96.81 223 LYS A CA 1
ATOM 1687 C C . LYS A 1 223 ? -9.111 2.275 -5.607 1.00 96.81 223 LYS A C 1
ATOM 1689 O O . LYS A 1 223 ? -8.063 2.209 -6.248 1.00 96.81 223 LYS A O 1
ATOM 1694 N N . GLU A 1 224 ? -10.158 1.534 -5.940 1.00 96.81 224 GLU A N 1
ATOM 1695 C CA . GLU A 1 224 ? -10.184 0.737 -7.169 1.00 96.81 224 GLU A CA 1
ATOM 1696 C C . GLU A 1 224 ? -9.805 1.600 -8.391 1.00 96.81 224 GLU A C 1
ATOM 1698 O O . GLU A 1 224 ? -10.386 2.668 -8.634 1.00 96.81 224 GLU A O 1
ATOM 1703 N N . VAL A 1 225 ? -8.805 1.137 -9.147 1.00 95.38 225 VAL A N 1
ATOM 1704 C CA . VAL A 1 225 ? -8.432 1.746 -10.423 1.00 95.38 225 VAL A CA 1
ATOM 1705 C C . VAL A 1 225 ? -9.272 1.165 -11.553 1.00 95.38 225 VAL A C 1
ATOM 1707 O O . VAL A 1 225 ? -9.556 -0.028 -11.587 1.00 95.38 225 VAL A O 1
ATOM 1710 N N . ARG A 1 226 ? -9.667 2.012 -12.498 1.00 93.19 226 ARG A N 1
ATOM 1711 C CA . ARG A 1 226 ? -10.403 1.629 -13.704 1.00 93.19 226 ARG A CA 1
ATOM 1712 C C . ARG A 1 226 ? -9.761 2.268 -14.919 1.00 93.19 226 ARG A C 1
ATOM 1714 O O . ARG A 1 226 ? -9.031 3.255 -14.802 1.00 93.19 226 ARG A O 1
ATOM 1721 N N . LEU A 1 227 ? -10.046 1.698 -16.084 1.00 89.81 227 LEU A N 1
ATOM 1722 C CA . LEU A 1 227 ? -9.624 2.270 -17.350 1.00 89.81 227 LEU A CA 1
ATOM 1723 C C . LEU A 1 227 ? -10.289 3.636 -17.532 1.00 89.81 227 LEU A C 1
ATOM 1725 O O . LEU A 1 227 ? -11.512 3.738 -17.594 1.00 89.81 227 LEU A O 1
ATOM 1729 N N . ALA A 1 228 ? -9.476 4.681 -17.611 1.00 85.19 228 ALA A N 1
ATOM 1730 C CA . ALA A 1 228 ? -9.920 6.010 -17.978 1.00 85.19 228 ALA A CA 1
ATOM 1731 C C . ALA A 1 228 ? -9.607 6.258 -19.446 1.00 85.19 228 ALA A C 1
ATOM 1733 O O . ALA A 1 228 ? -8.468 6.059 -19.866 1.00 85.19 228 ALA A O 1
ATOM 1734 N N . ILE A 1 229 ? -10.593 6.747 -20.193 1.00 77.12 229 ILE A N 1
ATOM 1735 C CA . ILE A 1 229 ? -10.397 7.272 -21.544 1.00 77.12 229 ILE A CA 1
ATOM 1736 C C . ILE A 1 229 ? -10.355 8.789 -21.427 1.00 77.12 229 ILE A C 1
ATOM 1738 O O . ILE A 1 229 ? -11.296 9.405 -20.920 1.00 77.12 229 ILE A O 1
ATOM 1742 N N . ARG A 1 230 ? -9.256 9.395 -21.870 1.00 70.06 230 ARG A N 1
ATOM 1743 C CA . ARG A 1 230 ? -9.090 10.846 -21.810 1.00 70.06 230 ARG A CA 1
ATOM 1744 C C . ARG A 1 230 ? -9.696 11.497 -23.051 1.00 70.06 230 ARG A C 1
ATOM 1746 O O . ARG A 1 230 ? -9.449 11.051 -24.162 1.00 70.06 230 ARG A O 1
ATOM 1753 N N . ARG A 1 231 ? -10.464 12.574 -22.884 1.00 67.31 231 ARG A N 1
ATOM 1754 C CA . ARG A 1 231 ? -10.926 13.410 -24.006 1.00 67.31 231 ARG A CA 1
ATOM 1755 C C . ARG A 1 231 ? -9.958 14.584 -24.226 1.00 67.31 231 ARG A C 1
ATOM 1757 O O . ARG A 1 231 ? -9.378 15.055 -23.244 1.00 67.31 231 ARG A O 1
ATOM 1764 N N . PRO A 1 232 ? -9.746 15.041 -25.477 1.00 64.69 232 PRO A N 1
ATOM 1765 C CA . PRO A 1 232 ? -10.413 14.611 -26.713 1.00 64.69 232 PRO A CA 1
ATOM 1766 C C . PRO A 1 232 ? -9.734 13.443 -27.455 1.00 64.69 232 PRO A C 1
ATOM 1768 O O . PRO A 1 232 ? -10.280 13.007 -28.459 1.00 64.69 232 PRO A O 1
ATOM 1771 N N . ASP A 1 233 ? -8.570 12.952 -27.009 1.00 70.06 233 ASP A N 1
ATOM 1772 C CA . ASP A 1 233 ? -7.814 11.881 -27.684 1.00 70.06 233 ASP A CA 1
ATOM 1773 C C . ASP A 1 233 ? -8.187 10.485 -27.138 1.00 70.06 233 ASP A C 1
ATOM 1775 O O . ASP A 1 233 ? -7.609 10.049 -26.135 1.00 70.06 233 ASP A O 1
ATOM 1779 N N . PRO A 1 234 ? -9.114 9.748 -27.789 1.00 68.62 234 PRO A N 1
ATOM 1780 C CA . PRO A 1 234 ? -9.590 8.454 -27.302 1.00 68.62 234 PRO A CA 1
ATOM 1781 C C . PRO A 1 234 ? -8.505 7.370 -27.298 1.00 68.62 234 PRO A C 1
ATOM 1783 O O . PRO A 1 234 ? -8.697 6.329 -26.674 1.00 68.62 234 PRO A O 1
ATOM 1786 N N . ASN A 1 235 ? -7.359 7.602 -27.950 1.00 74.25 235 ASN A N 1
ATOM 1787 C CA . ASN A 1 235 ? -6.246 6.654 -27.966 1.00 74.25 235 ASN A CA 1
ATOM 1788 C C . ASN A 1 235 ? -5.400 6.716 -26.685 1.00 74.25 235 ASN A C 1
ATOM 1790 O O . ASN A 1 235 ? -4.484 5.913 -26.510 1.00 74.25 235 ASN A O 1
ATOM 1794 N N . ARG A 1 236 ? -5.701 7.642 -25.764 1.00 73.38 236 ARG A N 1
ATOM 1795 C CA . ARG A 1 236 ? -5.063 7.712 -24.446 1.00 73.38 236 ARG A CA 1
ATOM 1796 C C . ARG A 1 236 ? -5.932 7.070 -23.390 1.00 73.38 236 ARG A C 1
ATOM 1798 O O . ARG A 1 236 ? -6.840 7.697 -22.837 1.00 73.38 236 ARG A O 1
ATOM 1805 N N . TYR A 1 237 ? -5.570 5.842 -23.056 1.00 79.50 237 TYR A N 1
ATOM 1806 C CA . TYR A 1 237 ? -6.132 5.116 -21.936 1.00 79.50 237 TYR A CA 1
ATOM 1807 C C . TYR A 1 237 ? -5.071 4.868 -20.863 1.00 79.50 237 TYR A C 1
ATOM 1809 O O . TYR A 1 237 ? -3.913 4.583 -21.159 1.00 79.50 237 TYR A O 1
ATOM 1817 N N . ASN A 1 238 ? -5.456 5.014 -19.597 1.00 84.50 238 ASN A N 1
ATOM 1818 C CA . ASN A 1 238 ? -4.599 4.676 -18.461 1.00 84.50 238 ASN A CA 1
ATOM 1819 C C . ASN A 1 238 ? -5.464 4.243 -17.269 1.00 84.50 238 ASN A C 1
ATOM 1821 O O . ASN A 1 238 ? -6.638 4.607 -17.183 1.00 84.50 238 ASN A O 1
ATOM 1825 N N . LEU A 1 239 ? -4.892 3.479 -16.342 1.00 89.75 239 LEU A N 1
ATOM 1826 C CA . LEU A 1 239 ? -5.557 3.094 -15.103 1.00 89.75 239 LEU A CA 1
ATOM 1827 C C . LEU A 1 239 ? -5.532 4.256 -14.105 1.00 89.75 239 LEU A C 1
ATOM 1829 O O . LEU A 1 239 ? -4.481 4.825 -13.778 1.00 89.75 239 LEU A O 1
ATOM 1833 N N . ARG A 1 240 ? -6.721 4.629 -13.630 1.00 91.06 240 ARG A N 1
ATOM 1834 C CA . ARG A 1 240 ? -6.953 5.787 -12.759 1.00 91.06 240 ARG A CA 1
ATOM 1835 C C . ARG A 1 240 ? -7.901 5.424 -11.625 1.00 91.06 240 ARG A C 1
ATOM 1837 O O . ARG A 1 240 ? -8.776 4.588 -11.836 1.00 91.06 240 ARG A O 1
ATOM 1844 N N . PRO A 1 241 ? -7.784 6.051 -10.447 1.00 93.31 241 PRO A N 1
ATOM 1845 C CA . PRO A 1 241 ? -8.675 5.798 -9.319 1.00 93.31 241 PRO A CA 1
ATOM 1846 C C . PRO A 1 241 ? -10.063 6.402 -9.554 1.00 93.31 241 PRO A C 1
ATOM 1848 O O . PRO A 1 241 ? -10.420 7.455 -9.027 1.00 93.31 241 PRO A O 1
ATOM 1851 N N . LEU A 1 242 ? -10.843 5.710 -10.378 1.00 91.88 242 LEU A N 1
ATOM 1852 C CA . LEU A 1 242 ? -12.207 6.052 -10.782 1.00 91.88 242 LEU A CA 1
ATOM 1853 C C . LEU A 1 242 ? -13.246 5.088 -10.196 1.00 91.88 242 LEU A C 1
ATOM 1855 O O . LEU A 1 242 ? -14.426 5.182 -10.524 1.00 91.88 242 LEU A O 1
ATOM 1859 N N . GLY A 1 243 ? -12.830 4.156 -9.335 1.00 92.00 243 GLY A N 1
ATOM 1860 C CA . GLY A 1 243 ? -13.752 3.313 -8.586 1.00 92.00 243 GLY A CA 1
ATOM 1861 C C . GLY A 1 243 ? -14.709 4.109 -7.699 1.00 92.00 243 GLY A C 1
ATOM 1862 O O . GLY A 1 243 ? -14.524 5.310 -7.449 1.00 92.00 243 GLY A O 1
ATOM 1863 N N . LEU A 1 244 ? -15.722 3.409 -7.185 1.00 94.75 244 LEU A N 1
ATOM 1864 C CA . LEU A 1 244 ? -16.638 3.964 -6.187 1.00 94.75 244 LEU A CA 1
ATOM 1865 C C . LEU A 1 244 ? -15.853 4.497 -4.972 1.00 94.75 244 LEU A C 1
ATOM 1867 O O . LEU A 1 244 ? -14.750 4.009 -4.698 1.00 94.75 244 LEU A O 1
ATOM 1871 N N . PRO A 1 245 ? -16.388 5.487 -4.233 1.00 95.75 245 PRO A N 1
ATOM 1872 C CA . PRO A 1 245 ? -15.776 5.944 -2.988 1.00 95.75 245 PRO A CA 1
ATOM 1873 C C . PRO A 1 245 ? -15.443 4.758 -2.073 1.00 95.75 245 PRO A C 1
ATOM 1875 O O . PRO A 1 245 ? -16.262 3.859 -1.897 1.00 95.75 245 PRO A O 1
ATOM 1878 N N . SER A 1 246 ? -14.225 4.724 -1.533 1.00 96.94 246 SER A N 1
ATOM 1879 C CA . SER A 1 246 ? -13.733 3.570 -0.776 1.00 96.94 246 SER A CA 1
ATOM 1880 C C . SER A 1 246 ? -13.948 3.756 0.725 1.00 96.94 246 SER A C 1
ATOM 1882 O O . SER A 1 246 ? -13.575 4.782 1.289 1.00 96.94 246 SER A O 1
ATOM 1884 N N . GLY A 1 247 ? -14.527 2.747 1.375 1.00 96.94 247 GLY A N 1
ATOM 1885 C CA . GLY A 1 247 ? -14.737 2.688 2.825 1.00 96.94 247 GLY A CA 1
ATOM 1886 C C . GLY A 1 247 ? -13.520 2.163 3.586 1.00 96.94 247 GLY A C 1
ATOM 1887 O O . GLY A 1 247 ? -13.618 1.876 4.775 1.00 96.94 247 GLY A O 1
ATOM 1888 N N . VAL A 1 248 ? -12.388 1.975 2.905 1.00 97.56 248 VAL A N 1
ATOM 1889 C CA . VAL A 1 248 ? -11.177 1.376 3.470 1.00 97.56 248 VAL A CA 1
ATOM 1890 C C . VAL A 1 248 ? -10.437 2.368 4.364 1.00 97.56 248 VAL A C 1
ATOM 1892 O O . VAL A 1 248 ? -10.136 3.494 3.959 1.00 97.56 248 VAL A O 1
ATOM 1895 N N . ARG A 1 249 ? -10.093 1.904 5.567 1.00 97.00 249 ARG A N 1
ATOM 1896 C CA . ARG A 1 249 ? -9.307 2.608 6.583 1.00 97.00 249 ARG A CA 1
ATOM 1897 C C . ARG A 1 249 ? -8.044 1.812 6.903 1.00 97.00 249 ARG A C 1
ATOM 1899 O O . ARG A 1 249 ? -8.131 0.642 7.276 1.00 97.00 249 ARG A O 1
ATOM 1906 N N . ILE A 1 250 ? -6.877 2.440 6.772 1.00 97.69 250 ILE A N 1
ATOM 1907 C CA . ILE A 1 250 ? -5.563 1.801 6.938 1.00 97.69 250 ILE A CA 1
ATOM 1908 C C . ILE A 1 250 ? -4.816 2.458 8.099 1.00 97.69 250 ILE A C 1
ATOM 1910 O O . ILE A 1 250 ? -4.527 3.655 8.064 1.00 97.69 250 ILE A O 1
ATOM 1914 N N . TYR A 1 251 ? -4.482 1.663 9.113 1.00 96.56 251 TYR A N 1
ATOM 1915 C CA . TYR A 1 251 ? -3.813 2.118 10.336 1.00 96.56 251 TYR A CA 1
ATOM 1916 C C . TYR A 1 251 ? -2.301 1.891 10.297 1.00 96.56 251 TYR A C 1
ATOM 1918 O O . TYR A 1 251 ? -1.549 2.655 10.899 1.00 96.56 251 TYR A O 1
ATOM 1926 N N . GLY A 1 252 ? -1.858 0.856 9.580 1.00 96.69 252 GLY A N 1
ATOM 1927 C CA . GLY A 1 252 ? -0.449 0.515 9.420 1.00 96.69 252 GLY A CA 1
ATOM 1928 C C . GLY A 1 252 ? -0.205 -0.332 8.174 1.00 96.69 252 GLY A C 1
ATOM 1929 O O . GLY A 1 252 ? -1.082 -1.077 7.729 1.00 96.69 252 GLY A O 1
ATOM 1930 N N . MET A 1 253 ? 0.999 -0.222 7.619 1.00 98.19 253 MET A N 1
ATOM 1931 C CA . MET A 1 253 ? 1.441 -0.986 6.454 1.00 98.19 253 MET A CA 1
ATOM 1932 C C . MET A 1 253 ? 2.894 -1.423 6.632 1.00 98.19 253 MET A C 1
ATOM 1934 O O . MET A 1 253 ? 3.737 -0.632 7.053 1.00 98.19 253 MET A O 1
ATOM 1938 N N . THR A 1 254 ? 3.187 -2.675 6.285 1.00 97.12 254 THR A N 1
ATOM 1939 C CA . THR A 1 254 ? 4.524 -3.258 6.426 1.00 97.12 254 THR A CA 1
ATOM 1940 C C . THR A 1 254 ? 4.881 -4.083 5.205 1.00 97.12 254 THR A C 1
ATOM 1942 O O . THR A 1 254 ? 4.190 -5.037 4.862 1.00 97.12 254 THR A O 1
ATOM 1945 N N . PHE A 1 255 ? 5.996 -3.754 4.567 1.00 96.81 255 PHE A N 1
ATOM 1946 C CA . PHE A 1 255 ? 6.536 -4.527 3.459 1.00 96.81 255 PHE A CA 1
ATOM 1947 C C . PHE A 1 255 ? 7.501 -5.581 3.983 1.00 96.81 255 PHE A C 1
ATOM 1949 O O . PHE A 1 255 ? 8.507 -5.269 4.618 1.00 96.81 255 PHE A O 1
ATOM 1956 N N . ARG A 1 256 ? 7.220 -6.847 3.692 1.00 94.81 256 ARG A N 1
ATOM 1957 C CA . ARG A 1 256 ? 8.081 -7.957 4.077 1.00 94.81 256 ARG A CA 1
ATOM 1958 C C . ARG A 1 256 ? 9.003 -8.330 2.938 1.00 94.81 256 ARG A C 1
ATOM 1960 O O . ARG A 1 256 ? 8.565 -8.781 1.879 1.00 94.81 256 ARG A O 1
ATOM 1967 N N . ARG A 1 257 ? 10.293 -8.194 3.192 1.00 92.88 257 ARG A N 1
ATOM 1968 C CA . ARG A 1 257 ? 11.364 -8.544 2.272 1.00 92.88 257 ARG A CA 1
ATOM 1969 C C . ARG A 1 257 ? 11.456 -10.055 2.087 1.00 92.88 257 ARG A C 1
ATOM 1971 O O . ARG A 1 257 ? 11.168 -10.842 2.996 1.00 92.88 257 ARG A O 1
ATOM 1978 N N . SER A 1 258 ? 11.879 -10.460 0.900 1.00 92.19 258 SER A N 1
ATOM 1979 C CA . SER A 1 258 ? 12.278 -11.828 0.621 1.00 92.19 258 SER A CA 1
ATOM 1980 C C . SER A 1 258 ? 13.606 -12.139 1.317 1.00 92.19 258 SER A C 1
ATOM 1982 O O . SER A 1 258 ? 14.507 -11.297 1.384 1.00 92.19 258 SER A O 1
ATOM 1984 N N . GLY A 1 259 ? 13.725 -13.358 1.848 1.00 89.94 259 GLY A N 1
ATOM 1985 C CA . GLY A 1 259 ? 14.992 -13.890 2.364 1.00 89.94 259 GLY A CA 1
ATOM 1986 C C . GLY A 1 259 ? 15.906 -14.439 1.263 1.00 89.94 259 GLY A C 1
ATOM 1987 O O . GLY A 1 259 ? 17.062 -14.761 1.530 1.00 89.94 259 GLY A O 1
ATOM 1988 N N . VAL A 1 260 ? 15.387 -14.546 0.038 1.00 89.06 260 VAL A N 1
ATOM 1989 C CA . VAL A 1 260 ? 16.109 -14.987 -1.156 1.00 89.06 260 VAL A CA 1
ATOM 1990 C C . VAL A 1 260 ? 15.955 -13.918 -2.228 1.00 89.06 260 VAL A C 1
ATOM 1992 O O . VAL A 1 260 ? 14.838 -13.492 -2.524 1.00 89.06 260 VAL A O 1
ATOM 1995 N N . ARG A 1 261 ? 17.073 -13.493 -2.800 1.00 89.50 261 ARG A N 1
ATOM 1996 C CA . ARG A 1 261 ? 17.126 -12.653 -3.991 1.00 89.50 261 ARG A CA 1
ATOM 1997 C C . ARG A 1 261 ? 17.324 -13.555 -5.195 1.00 89.50 261 ARG A C 1
ATOM 1999 O O . ARG A 1 261 ? 18.154 -14.455 -5.155 1.00 89.50 261 ARG A O 1
ATOM 2006 N N . MET A 1 262 ? 16.555 -13.306 -6.243 1.00 89.44 262 MET A N 1
ATOM 2007 C CA . MET A 1 262 ? 16.703 -13.990 -7.520 1.00 89.44 262 MET A CA 1
ATOM 2008 C C . MET A 1 262 ? 17.240 -12.993 -8.539 1.00 89.44 262 MET A C 1
ATOM 2010 O O . MET A 1 262 ? 16.732 -11.879 -8.612 1.00 89.44 262 MET A O 1
ATOM 2014 N N . THR A 1 263 ? 18.233 -13.379 -9.328 1.00 91.44 263 THR A N 1
ATOM 2015 C CA . THR A 1 263 ? 18.702 -12.633 -10.501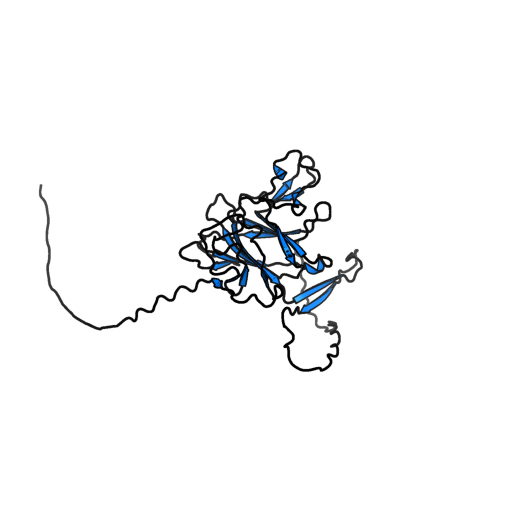 1.00 91.44 263 THR A CA 1
ATOM 2016 C C . THR A 1 263 ? 18.438 -13.482 -11.734 1.00 91.44 263 THR A C 1
ATOM 2018 O O . THR A 1 263 ? 18.857 -14.635 -11.756 1.00 91.44 263 THR A O 1
ATOM 2021 N N . VAL A 1 264 ? 17.713 -12.949 -12.719 1.00 90.12 264 VAL A N 1
ATOM 2022 C CA . VAL A 1 264 ? 17.423 -13.643 -13.980 1.00 90.12 264 VAL A CA 1
ATOM 2023 C C . VAL A 1 264 ? 18.075 -12.857 -15.102 1.00 90.12 264 VAL A C 1
ATOM 2025 O O . VAL A 1 264 ? 17.768 -11.681 -15.294 1.00 90.12 264 VAL A O 1
ATOM 2028 N N . THR A 1 265 ? 18.964 -13.510 -15.838 1.00 90.88 265 THR A N 1
ATOM 2029 C CA . THR A 1 265 ? 19.703 -12.898 -16.942 1.00 90.88 265 THR A CA 1
ATOM 2030 C C . THR A 1 265 ? 19.462 -13.715 -18.202 1.00 90.88 265 THR A C 1
ATOM 2032 O O . THR A 1 265 ? 19.664 -14.927 -18.197 1.00 90.88 265 THR A O 1
ATOM 2035 N N . GLY A 1 266 ? 19.008 -13.074 -19.280 1.00 90.75 266 GLY A N 1
ATOM 2036 C CA . GLY A 1 266 ? 18.949 -13.724 -20.592 1.00 90.75 266 GLY A CA 1
ATOM 2037 C C . GLY A 1 266 ? 20.357 -13.974 -21.124 1.00 90.75 266 GLY A C 1
ATOM 2038 O O . GLY A 1 266 ? 21.232 -13.125 -20.957 1.00 90.75 266 GLY A O 1
ATOM 2039 N N . ARG A 1 267 ? 20.579 -15.132 -21.754 1.00 88.56 267 ARG A N 1
ATOM 2040 C CA . ARG A 1 267 ? 21.872 -15.438 -22.392 1.00 88.56 267 ARG A CA 1
ATOM 2041 C C . ARG A 1 267 ? 22.106 -14.623 -23.657 1.00 88.56 267 ARG A C 1
ATOM 2043 O O . ARG A 1 267 ? 23.247 -14.318 -23.986 1.00 88.56 267 ARG A O 1
ATOM 2050 N N . GLU A 1 268 ? 21.018 -14.245 -24.317 1.00 87.88 268 GLU A N 1
ATOM 2051 C CA . GLU A 1 268 ? 21.052 -13.406 -25.503 1.00 87.88 268 GLU A CA 1
ATOM 2052 C C . GLU A 1 268 ? 21.050 -11.922 -25.150 1.00 87.88 268 GLU A C 1
ATOM 2054 O O . GLU A 1 268 ? 20.443 -11.468 -24.169 1.00 87.88 268 GLU A O 1
ATOM 2059 N N . ARG A 1 269 ? 21.732 -11.147 -25.996 1.00 82.19 269 ARG A N 1
ATOM 2060 C CA . ARG A 1 269 ? 21.810 -9.695 -25.866 1.00 82.19 269 ARG A CA 1
ATOM 2061 C C . ARG A 1 269 ? 20.407 -9.087 -25.928 1.00 82.19 269 ARG A C 1
ATOM 2063 O O . ARG A 1 269 ? 19.586 -9.466 -26.757 1.00 82.19 269 ARG A O 1
ATOM 2070 N N . ASP A 1 270 ? 20.145 -8.139 -25.031 1.00 81.44 270 ASP A N 1
ATOM 2071 C CA . ASP A 1 270 ? 18.869 -7.420 -24.919 1.00 81.44 270 ASP A CA 1
ATOM 2072 C C . ASP A 1 270 ? 17.642 -8.326 -24.673 1.00 81.44 270 ASP A C 1
ATOM 2074 O O . ASP A 1 270 ? 16.509 -7.859 -24.746 1.00 81.44 270 ASP A O 1
ATOM 2078 N N . GLN A 1 271 ? 17.857 -9.606 -24.326 1.00 85.50 271 GLN A N 1
ATOM 2079 C CA . GLN A 1 271 ? 16.803 -10.610 -24.121 1.00 85.50 271 GLN A CA 1
ATOM 2080 C C . GLN A 1 271 ? 15.884 -10.780 -25.346 1.00 85.50 271 GLN A C 1
ATOM 2082 O O . GLN A 1 271 ? 14.712 -11.136 -25.208 1.00 85.50 271 GLN A O 1
ATOM 2087 N N . VAL A 1 272 ? 16.408 -10.506 -26.544 1.00 85.88 272 VAL A N 1
ATOM 2088 C CA . VAL A 1 272 ? 15.686 -10.670 -27.807 1.00 85.88 272 VAL A CA 1
ATOM 2089 C C . VAL A 1 272 ? 15.984 -12.054 -28.361 1.00 85.88 272 VAL A C 1
ATOM 2091 O O . VAL A 1 272 ? 17.139 -12.404 -28.574 1.00 85.88 272 VAL A O 1
ATOM 2094 N N . PHE A 1 273 ? 14.930 -12.821 -28.622 1.00 86.94 273 PHE A N 1
ATOM 2095 C CA . PHE A 1 273 ? 15.013 -14.142 -29.236 1.00 86.94 273 PHE A CA 1
ATOM 2096 C C . PHE A 1 273 ? 14.304 -14.081 -30.585 1.00 86.94 273 PHE A C 1
ATOM 2098 O O . PHE A 1 273 ? 13.143 -13.666 -30.651 1.00 86.94 273 PHE A O 1
ATOM 2105 N N . VAL A 1 274 ? 14.991 -14.461 -31.661 1.00 88.38 274 VAL A N 1
ATOM 2106 C CA . VAL A 1 274 ? 14.404 -14.504 -33.005 1.00 88.38 274 VAL A CA 1
ATOM 2107 C C . VAL A 1 274 ? 14.261 -15.963 -33.395 1.00 88.38 274 VAL A C 1
ATOM 2109 O O . VAL A 1 274 ? 15.180 -16.745 -33.213 1.00 88.38 274 VAL A O 1
ATOM 2112 N N . ALA A 1 275 ? 13.110 -16.366 -33.934 1.00 88.75 275 ALA A N 1
ATOM 2113 C CA . ALA A 1 275 ? 12.943 -17.750 -34.372 1.00 88.75 275 ALA A CA 1
ATOM 2114 C C . ALA A 1 275 ? 14.088 -18.151 -35.338 1.00 88.75 275 ALA A C 1
ATOM 2116 O O . ALA A 1 275 ? 14.347 -17.405 -36.287 1.00 88.75 275 ALA A O 1
ATOM 2117 N N . PRO A 1 276 ? 14.762 -19.302 -35.134 1.00 91.62 276 PRO A N 1
ATOM 2118 C CA . PRO A 1 276 ? 14.365 -20.446 -34.302 1.00 91.62 276 PRO A CA 1
ATOM 2119 C C . PRO A 1 276 ? 15.008 -20.512 -32.898 1.00 91.62 276 PRO A C 1
ATOM 2121 O O . PRO A 1 276 ? 15.052 -21.596 -32.314 1.00 91.62 276 PRO A O 1
ATOM 2124 N N . ASP A 1 277 ? 15.521 -19.405 -32.360 1.00 89.50 277 ASP A N 1
ATOM 2125 C CA . ASP A 1 277 ? 16.205 -19.381 -31.064 1.00 89.50 277 ASP A CA 1
ATOM 2126 C C . ASP A 1 277 ? 15.325 -19.936 -29.934 1.00 89.50 277 ASP A C 1
ATOM 2128 O O . ASP A 1 277 ? 14.126 -19.654 -29.842 1.00 89.50 277 ASP A O 1
ATOM 2132 N N . VAL A 1 278 ? 15.940 -20.705 -29.034 1.00 91.75 278 VAL A N 1
ATOM 2133 C CA . VAL A 1 278 ? 15.287 -21.213 -27.822 1.00 91.75 278 VAL A CA 1
ATOM 2134 C C . VAL A 1 278 ? 15.651 -20.289 -26.659 1.00 91.75 278 VAL A C 1
ATOM 2136 O O . VAL A 1 278 ? 16.834 -20.212 -26.315 1.00 91.75 278 VAL A O 1
ATOM 2139 N N . PRO A 1 279 ? 14.677 -19.613 -26.019 1.00 92.25 279 PRO A N 1
ATOM 2140 C CA . PRO A 1 279 ? 14.960 -18.736 -24.894 1.00 92.25 279 PRO A CA 1
ATOM 2141 C C . PRO A 1 279 ? 15.698 -19.454 -23.765 1.00 92.25 279 PRO A C 1
ATOM 2143 O O . PRO A 1 279 ? 15.223 -20.458 -23.233 1.00 92.25 279 PRO A O 1
ATOM 2146 N N . ALA A 1 280 ? 16.856 -18.916 -23.387 1.00 91.56 280 ALA A N 1
ATOM 2147 C CA . ALA A 1 280 ? 17.693 -19.453 -22.325 1.00 91.56 280 ALA A CA 1
ATOM 2148 C C . ALA A 1 280 ? 18.053 -18.359 -21.317 1.00 91.56 280 ALA A C 1
ATOM 2150 O O . ALA A 1 280 ? 18.436 -17.244 -21.684 1.00 91.56 280 ALA A O 1
ATOM 2151 N N . PHE A 1 281 ? 17.949 -18.707 -20.035 1.00 92.81 281 PHE A N 1
ATOM 2152 C CA . PHE A 1 281 ? 18.165 -17.795 -18.920 1.00 92.81 281 PHE A CA 1
ATOM 2153 C C . PHE A 1 281 ? 19.088 -18.426 -17.888 1.00 92.81 281 PHE A C 1
ATOM 2155 O O . PHE A 1 281 ? 18.965 -19.611 -17.571 1.00 92.81 281 PHE A O 1
ATOM 2162 N N . ASP A 1 282 ? 19.965 -17.606 -17.327 1.00 93.44 282 ASP A N 1
ATOM 2163 C CA . ASP A 1 282 ? 20.735 -17.944 -16.143 1.00 93.44 282 ASP A CA 1
ATOM 2164 C C . ASP A 1 282 ? 20.027 -17.381 -14.910 1.00 93.44 282 ASP A C 1
ATOM 2166 O O . ASP A 1 282 ? 19.600 -16.222 -14.884 1.00 93.44 282 ASP A O 1
ATOM 2170 N N . ILE A 1 283 ? 19.886 -18.224 -13.886 1.00 93.06 283 ILE A N 1
ATOM 2171 C CA . ILE A 1 283 ? 19.226 -17.878 -12.627 1.00 93.06 283 ILE A CA 1
ATOM 2172 C C . ILE A 1 283 ? 20.264 -17.944 -11.511 1.00 93.06 283 ILE A C 1
ATOM 2174 O O . ILE A 1 283 ? 20.819 -19.006 -11.234 1.00 93.06 283 ILE A O 1
ATOM 2178 N N . ALA A 1 284 ? 20.491 -16.820 -10.836 1.00 93.31 284 ALA A N 1
ATOM 2179 C CA . ALA A 1 284 ? 21.263 -16.770 -9.600 1.00 93.31 284 ALA A CA 1
ATOM 2180 C C . ALA A 1 284 ? 20.323 -16.584 -8.403 1.00 93.31 284 ALA A C 1
ATOM 2182 O O . ALA A 1 284 ? 19.409 -15.758 -8.445 1.00 93.31 284 ALA A O 1
ATOM 2183 N N . LEU A 1 285 ? 20.541 -17.356 -7.338 1.00 92.00 285 LEU A N 1
ATOM 2184 C CA . LEU A 1 285 ? 19.773 -17.281 -6.096 1.00 92.00 285 LEU A CA 1
ATOM 2185 C C . LEU A 1 285 ? 20.708 -16.959 -4.934 1.00 92.00 285 LEU A C 1
ATOM 2187 O O . LEU A 1 285 ? 21.538 -17.781 -4.552 1.00 92.00 285 LEU A O 1
ATOM 2191 N N . ASP A 1 286 ? 20.516 -15.793 -4.330 1.00 90.06 286 ASP A N 1
ATOM 2192 C CA . ASP A 1 286 ? 21.321 -15.328 -3.209 1.00 90.06 286 ASP A CA 1
ATOM 2193 C C . ASP A 1 286 ? 20.493 -15.306 -1.930 1.00 90.06 286 ASP A C 1
ATOM 2195 O O . ASP A 1 286 ? 19.416 -14.708 -1.855 1.00 90.06 286 ASP A O 1
ATOM 2199 N N . ARG A 1 287 ? 21.015 -15.914 -0.863 1.00 88.06 287 ARG A N 1
ATOM 2200 C CA . ARG A 1 287 ? 20.426 -15.749 0.467 1.00 88.06 287 ARG A CA 1
ATOM 2201 C C . ARG A 1 287 ? 20.727 -14.344 0.976 1.00 88.06 287 ARG A C 1
ATOM 2203 O O . ARG A 1 287 ? 21.878 -14.013 1.256 1.00 88.06 287 ARG A O 1
ATOM 2210 N N . VAL A 1 288 ? 19.689 -13.550 1.212 1.00 83.62 288 VAL A N 1
ATOM 2211 C CA . VAL A 1 288 ? 19.855 -12.205 1.764 1.00 83.62 288 VAL A CA 1
ATOM 2212 C C . VAL A 1 288 ? 19.758 -12.272 3.281 1.00 83.62 288 VAL A C 1
ATOM 2214 O O . VAL A 1 288 ? 18.683 -12.441 3.855 1.00 83.62 288 VAL A O 1
ATOM 2217 N N . THR A 1 289 ? 20.902 -12.139 3.948 1.00 72.75 289 THR A N 1
ATOM 2218 C CA . THR A 1 289 ? 20.951 -12.033 5.410 1.00 72.75 289 THR A CA 1
ATOM 2219 C C . THR A 1 289 ? 20.970 -10.559 5.783 1.00 72.75 289 THR A C 1
ATOM 2221 O O . THR A 1 289 ? 21.975 -9.885 5.573 1.00 72.75 289 THR A O 1
ATOM 2224 N N . ARG A 1 290 ? 19.862 -10.044 6.323 1.00 69.25 290 ARG A N 1
ATOM 2225 C CA . ARG A 1 290 ? 19.774 -8.658 6.800 1.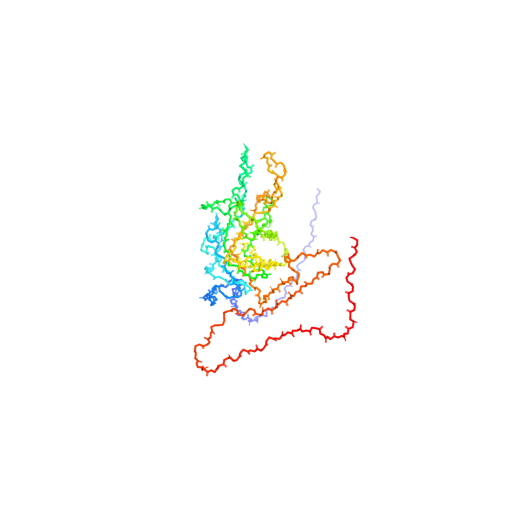00 69.25 290 ARG A CA 1
ATOM 2226 C C . ARG A 1 290 ? 19.763 -8.642 8.332 1.00 69.25 290 ARG A C 1
ATOM 2228 O O . ARG A 1 290 ? 19.043 -9.426 8.946 1.00 69.25 290 ARG A O 1
ATOM 2235 N N . GLY A 1 291 ? 20.583 -7.787 8.946 1.00 55.19 291 GLY A N 1
ATOM 2236 C CA . GLY A 1 291 ? 20.512 -7.518 10.388 1.00 55.19 291 GLY A CA 1
ATOM 2237 C C . GLY A 1 291 ? 21.158 -8.544 11.331 1.00 55.19 291 GLY A C 1
ATOM 2238 O O . GLY A 1 291 ? 20.611 -8.806 12.398 1.00 55.19 291 GLY A O 1
ATOM 2239 N N . ARG A 1 292 ? 22.348 -9.078 11.018 1.00 36.16 292 ARG A N 1
ATOM 2240 C CA . ARG A 1 292 ? 23.259 -9.567 12.072 1.00 36.16 292 ARG A CA 1
ATOM 2241 C C . ARG A 1 292 ? 24.353 -8.518 12.246 1.00 36.16 292 ARG A C 1
ATOM 2243 O O . ARG A 1 292 ? 25.187 -8.365 11.359 1.00 36.16 292 ARG A O 1
ATOM 2250 N N . LEU A 1 293 ? 24.349 -7.784 13.360 1.00 36.78 293 LEU A N 1
ATOM 2251 C CA . LEU A 1 293 ? 25.566 -7.091 13.787 1.00 36.78 293 LEU A CA 1
ATOM 2252 C C . LEU A 1 293 ? 26.690 -8.145 13.833 1.00 36.78 293 LEU A C 1
ATOM 2254 O O . LEU A 1 293 ? 26.440 -9.243 14.349 1.00 36.78 293 LEU A O 1
ATOM 2258 N N . PRO A 1 294 ? 27.907 -7.880 13.318 1.00 33.50 294 PRO A N 1
ATOM 2259 C CA . PRO A 1 294 ? 29.049 -8.664 13.755 1.00 33.50 294 PRO A CA 1
ATOM 2260 C C . PRO A 1 294 ? 29.073 -8.550 15.278 1.00 33.50 294 PRO A C 1
ATOM 2262 O O . PRO A 1 294 ? 29.029 -7.443 15.816 1.00 33.50 294 PRO A O 1
ATOM 2265 N N . ALA A 1 295 ? 29.051 -9.687 15.974 1.00 31.38 295 ALA A N 1
ATOM 2266 C CA . ALA A 1 295 ? 29.218 -9.691 17.416 1.00 31.38 295 ALA A CA 1
ATOM 2267 C C . ALA A 1 295 ? 30.493 -8.893 17.722 1.00 31.38 295 ALA A C 1
ATOM 2269 O O . ALA A 1 295 ? 31.584 -9.259 17.277 1.00 31.38 295 ALA A O 1
ATOM 2270 N N . ALA A 1 296 ? 30.346 -7.758 18.403 1.00 39.38 296 ALA A N 1
ATOM 2271 C CA . ALA A 1 296 ? 31.480 -6.983 18.862 1.00 39.38 296 ALA A CA 1
ATOM 2272 C C . ALA A 1 296 ? 32.224 -7.842 19.893 1.00 39.38 296 ALA A C 1
ATOM 2274 O O . ALA A 1 296 ? 31.807 -7.943 21.042 1.00 39.38 296 ALA A O 1
ATOM 2275 N N . GLY A 1 297 ? 33.289 -8.522 19.463 1.00 35.41 297 GLY A N 1
ATOM 2276 C CA . GLY A 1 297 ? 34.148 -9.281 20.367 1.00 35.41 297 GLY A CA 1
ATOM 2277 C C . GLY A 1 297 ? 34.875 -10.464 19.734 1.00 35.41 297 GLY A C 1
ATOM 2278 O O . GLY A 1 297 ? 34.338 -11.560 19.671 1.00 35.41 297 GLY A O 1
ATOM 2279 N N . ARG A 1 298 ? 36.154 -10.234 19.396 1.00 37.62 298 ARG A N 1
ATOM 2280 C CA . ARG A 1 298 ? 37.255 -11.216 19.263 1.00 37.62 298 ARG A CA 1
ATOM 2281 C C . ARG A 1 298 ? 37.101 -12.335 18.219 1.00 37.62 298 ARG A C 1
ATOM 2283 O O . ARG A 1 298 ? 36.700 -13.446 18.531 1.00 37.62 298 ARG A O 1
ATOM 2290 N N . ASN A 1 299 ? 37.661 -12.127 17.030 1.00 32.97 299 ASN A N 1
ATOM 2291 C CA . ASN A 1 299 ? 39.061 -12.475 16.727 1.00 32.97 299 ASN A CA 1
ATOM 2292 C C . ASN A 1 299 ? 39.306 -12.437 15.214 1.00 32.97 299 ASN A C 1
ATOM 2294 O O . ASN A 1 299 ? 38.555 -13.006 14.427 1.00 32.97 299 ASN A O 1
ATOM 2298 N N . ARG A 1 300 ? 40.422 -11.813 14.824 1.00 44.38 300 ARG A N 1
ATOM 2299 C CA . ARG A 1 300 ? 41.030 -11.964 13.501 1.00 44.38 300 ARG A CA 1
ATOM 2300 C C . ARG A 1 300 ? 41.255 -13.452 13.206 1.00 44.38 300 ARG A C 1
ATOM 2302 O O . ARG A 1 300 ? 42.122 -14.057 13.829 1.00 44.38 300 ARG A O 1
ATOM 2309 N N . ARG A 1 301 ? 40.555 -14.001 12.213 1.00 35.16 301 ARG A N 1
ATOM 2310 C CA . ARG A 1 301 ? 41.094 -15.005 11.280 1.00 35.16 301 ARG A CA 1
ATOM 2311 C C . ARG A 1 301 ? 40.523 -14.712 9.900 1.00 35.16 301 ARG A C 1
ATOM 2313 O O . ARG A 1 301 ? 39.336 -14.428 9.776 1.00 35.16 301 ARG A O 1
ATOM 2320 N N . GLY A 1 302 ? 41.411 -14.683 8.910 1.00 34.97 302 GLY A N 1
ATOM 2321 C CA . GLY A 1 302 ? 41.103 -14.308 7.538 1.00 34.97 302 GLY A CA 1
ATOM 2322 C C . GLY A 1 302 ? 39.978 -15.156 6.959 1.00 34.97 302 GLY A C 1
ATOM 2323 O O . GLY A 1 302 ? 39.965 -16.375 7.113 1.00 34.97 302 GLY A O 1
ATOM 2324 N N . VAL A 1 303 ? 39.034 -14.487 6.304 1.00 32.03 303 VAL A N 1
ATOM 2325 C CA . VAL A 1 303 ? 38.035 -15.140 5.466 1.00 32.03 303 VAL A CA 1
ATOM 2326 C C . VAL A 1 303 ? 38.669 -15.313 4.093 1.00 32.03 303 VAL A C 1
ATOM 2328 O O . VAL A 1 303 ? 38.818 -14.353 3.342 1.00 32.03 303 VAL A O 1
ATOM 2331 N N . THR A 1 304 ? 39.082 -16.539 3.794 1.00 32.09 304 THR A N 1
ATOM 2332 C CA . THR A 1 304 ? 39.323 -16.987 2.423 1.00 32.09 304 THR A CA 1
ATOM 2333 C C . THR A 1 304 ? 37.970 -17.018 1.702 1.00 32.09 304 THR A C 1
ATOM 2335 O O . THR A 1 304 ? 37.024 -17.586 2.257 1.00 32.09 304 THR A O 1
ATOM 2338 N N . PRO A 1 305 ? 37.822 -16.413 0.512 1.00 31.55 305 PRO A N 1
ATOM 2339 C CA . PRO A 1 305 ? 36.584 -16.516 -0.251 1.00 31.55 305 PRO A CA 1
ATOM 2340 C C . PRO A 1 305 ? 36.323 -17.984 -0.611 1.00 31.55 305 PRO A C 1
ATOM 2342 O O . PRO A 1 305 ? 37.200 -18.672 -1.133 1.00 31.55 305 PRO A O 1
ATOM 2345 N N . ALA A 1 306 ? 35.121 -18.470 -0.294 1.00 34.59 306 ALA A N 1
ATOM 2346 C CA . ALA A 1 306 ? 34.656 -19.771 -0.756 1.00 34.59 306 ALA A CA 1
ATOM 2347 C C . ALA A 1 306 ? 34.470 -19.726 -2.285 1.00 34.59 306 ALA A C 1
ATOM 2349 O O . ALA A 1 306 ? 34.008 -18.706 -2.805 1.00 34.59 306 ALA A O 1
ATOM 2350 N N . PRO A 1 307 ? 34.831 -20.795 -3.014 1.00 34.09 307 PRO A N 1
ATOM 2351 C CA . PRO A 1 307 ? 34.727 -20.820 -4.464 1.00 34.09 307 PRO A CA 1
ATOM 2352 C C . PRO A 1 307 ? 33.262 -20.784 -4.905 1.00 34.09 307 PRO A C 1
ATOM 2354 O O . PRO A 1 307 ? 32.391 -21.396 -4.284 1.00 34.09 307 PRO A O 1
ATOM 2357 N N . HIS A 1 308 ? 33.018 -20.067 -6.002 1.00 35.06 308 HIS A N 1
ATOM 2358 C CA . HIS A 1 308 ? 31.766 -20.072 -6.746 1.00 35.06 308 HIS A CA 1
ATOM 2359 C C . HIS A 1 308 ? 31.326 -21.515 -7.021 1.00 35.06 308 HIS A C 1
ATOM 2361 O O . HIS A 1 308 ? 31.966 -22.240 -7.781 1.00 35.06 308 HIS A O 1
ATOM 2367 N N . GLY A 1 309 ? 30.235 -21.936 -6.384 1.00 30.09 309 GLY A N 1
ATOM 2368 C CA . GLY A 1 309 ? 29.553 -23.173 -6.729 1.00 30.09 309 GLY A CA 1
ATOM 2369 C C . GLY A 1 309 ? 28.770 -22.961 -8.015 1.00 30.09 309 GLY A C 1
ATOM 2370 O O . GLY A 1 309 ? 27.632 -22.503 -7.977 1.00 30.09 309 GLY A O 1
ATOM 2371 N N . THR A 1 310 ? 29.378 -23.273 -9.155 1.00 29.08 310 THR A N 1
ATOM 2372 C CA . THR A 1 310 ? 28.652 -23.445 -10.412 1.00 29.08 310 THR A CA 1
ATOM 2373 C C . THR A 1 310 ? 27.844 -24.735 -10.298 1.00 29.08 310 THR A C 1
ATOM 2375 O O . THR A 1 310 ? 28.403 -25.828 -10.379 1.00 29.08 310 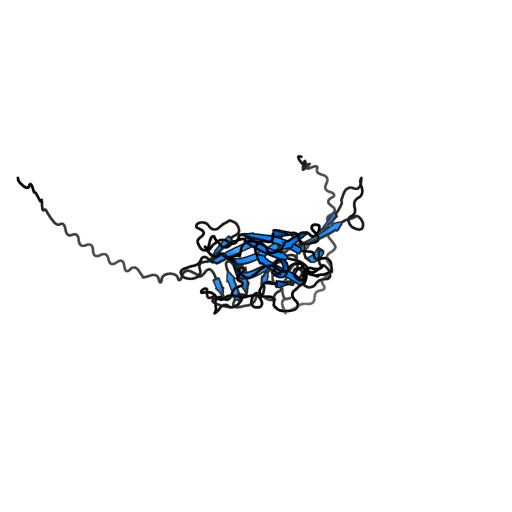THR A O 1
ATOM 2378 N N . LEU A 1 311 ? 26.528 -24.635 -10.102 1.00 27.95 311 LEU A N 1
ATOM 2379 C CA . LEU A 1 311 ? 25.635 -25.766 -10.345 1.00 27.95 311 LEU A CA 1
ATOM 2380 C C . LEU A 1 311 ? 25.542 -25.954 -11.861 1.00 27.95 311 LEU A C 1
ATOM 2382 O O . LEU A 1 311 ? 24.709 -25.353 -12.532 1.00 27.95 311 LEU A O 1
ATOM 2386 N N . THR A 1 312 ? 26.443 -26.767 -12.407 1.00 28.47 312 THR A N 1
ATOM 2387 C CA . THR A 1 312 ? 26.231 -27.383 -13.715 1.00 28.47 312 THR A CA 1
ATOM 2388 C C . THR A 1 312 ? 25.310 -28.575 -13.490 1.00 28.47 312 THR A C 1
ATOM 2390 O O . THR A 1 312 ? 25.698 -29.557 -12.863 1.00 28.47 312 THR A O 1
ATOM 2393 N N . SER A 1 313 ? 24.059 -28.492 -13.947 1.00 32.78 313 SER A N 1
ATOM 2394 C CA . SER A 1 313 ? 23.186 -29.665 -14.003 1.00 32.78 313 SER A CA 1
ATOM 2395 C C . SER A 1 313 ? 23.629 -30.552 -15.171 1.00 32.78 313 SER A C 1
ATOM 2397 O O . SER A 1 313 ? 23.031 -30.526 -16.243 1.00 32.78 313 SER A O 1
ATOM 2399 N N . ASN A 1 314 ? 24.701 -31.313 -14.971 1.00 33.97 314 ASN A N 1
ATOM 2400 C CA . ASN A 1 314 ? 25.007 -32.495 -15.769 1.00 33.97 314 ASN A CA 1
ATOM 2401 C C . ASN A 1 314 ? 24.751 -33.720 -14.893 1.00 33.97 314 ASN A C 1
ATOM 2403 O O . ASN A 1 314 ? 25.684 -34.403 -14.499 1.00 33.97 314 ASN A O 1
ATOM 2407 N N . ASP A 1 315 ? 23.481 -33.979 -14.585 1.00 28.75 315 ASP A N 1
ATOM 2408 C CA . ASP A 1 315 ? 23.055 -35.315 -14.183 1.00 28.75 315 ASP A CA 1
ATOM 2409 C C . ASP A 1 315 ? 21.882 -35.740 -15.058 1.00 28.75 315 ASP A C 1
ATOM 2411 O O . ASP A 1 315 ? 20.749 -35.262 -14.980 1.00 28.75 315 ASP A O 1
ATOM 2415 N N . THR A 1 316 ? 22.239 -36.630 -15.970 1.00 37.75 316 THR A N 1
ATOM 2416 C CA . THR A 1 316 ? 21.390 -37.339 -16.907 1.00 37.75 316 THR A CA 1
ATOM 2417 C C . THR A 1 316 ? 20.491 -38.298 -16.126 1.00 37.75 316 THR A C 1
ATOM 2419 O O . THR A 1 316 ? 20.919 -39.380 -15.744 1.00 37.75 316 THR A O 1
ATOM 2422 N N . HIS A 1 317 ? 19.227 -37.936 -15.920 1.00 27.48 317 HIS A N 1
ATOM 2423 C CA . HIS A 1 317 ? 18.138 -38.910 -15.821 1.00 27.48 317 HIS A CA 1
ATOM 2424 C C . HIS A 1 317 ? 16.834 -38.281 -16.343 1.00 27.48 317 HIS A C 1
ATOM 2426 O O . HIS A 1 317 ? 16.472 -37.180 -15.926 1.00 27.48 317 HIS A O 1
ATOM 2432 N N . PRO A 1 318 ? 16.124 -38.931 -17.283 1.00 31.55 318 PRO A N 1
ATOM 2433 C CA . PRO A 1 318 ? 15.004 -38.317 -17.976 1.00 31.55 318 PRO A CA 1
ATOM 2434 C C . PRO A 1 318 ? 13.736 -38.406 -17.123 1.00 31.55 318 PRO A C 1
ATOM 2436 O O . PRO A 1 318 ? 13.078 -39.441 -17.082 1.00 31.55 318 PRO A O 1
ATOM 2439 N N . ALA A 1 319 ? 13.346 -37.302 -16.493 1.00 28.62 319 ALA A N 1
ATOM 2440 C CA . ALA A 1 319 ? 11.956 -37.077 -16.114 1.00 28.62 319 ALA A CA 1
ATOM 2441 C C . ALA A 1 319 ? 11.359 -36.065 -17.099 1.00 28.62 319 ALA A C 1
ATOM 2443 O O . ALA A 1 319 ? 11.516 -34.855 -16.957 1.00 28.62 319 ALA A O 1
ATOM 2444 N N . ARG A 1 320 ? 10.699 -36.578 -18.143 1.00 30.00 320 ARG A N 1
ATOM 2445 C CA . ARG A 1 320 ? 9.802 -35.785 -18.990 1.00 30.00 320 ARG A CA 1
ATOM 2446 C C . ARG A 1 320 ? 8.672 -35.238 -18.109 1.00 30.00 320 ARG A C 1
ATOM 2448 O O . ARG A 1 320 ? 7.806 -36.006 -17.707 1.00 30.00 320 ARG A O 1
ATOM 2455 N N . SER A 1 321 ? 8.638 -33.930 -17.866 1.00 28.28 321 SER A N 1
ATOM 2456 C CA . SER A 1 321 ? 7.378 -33.226 -17.607 1.00 28.28 321 SER A CA 1
ATOM 2457 C C . SER A 1 321 ? 7.132 -32.264 -18.764 1.00 28.28 321 SER A C 1
ATOM 2459 O O . SER A 1 321 ? 7.620 -31.135 -18.776 1.00 28.28 321 SER A O 1
ATOM 2461 N N . THR A 1 322 ? 6.415 -32.750 -19.772 1.00 28.23 322 THR A N 1
ATOM 2462 C CA . THR A 1 322 ? 5.814 -31.906 -20.802 1.00 28.23 322 THR A CA 1
ATOM 2463 C C . THR A 1 322 ? 4.717 -31.082 -20.129 1.00 28.23 322 THR A C 1
ATOM 2465 O O . THR A 1 322 ? 3.749 -31.651 -19.632 1.00 28.23 322 THR A O 1
ATOM 2468 N N . ILE A 1 323 ? 4.867 -29.758 -20.082 1.00 34.50 323 ILE A N 1
ATOM 2469 C CA . ILE A 1 323 ? 3.714 -28.867 -19.923 1.00 34.50 323 ILE A CA 1
ATOM 2470 C C . ILE A 1 323 ? 3.195 -28.657 -21.342 1.00 34.50 323 ILE A C 1
ATOM 2472 O O . ILE A 1 323 ? 3.752 -27.874 -22.108 1.00 34.50 323 ILE A O 1
ATOM 2476 N N . GLU A 1 324 ? 2.190 -29.447 -21.713 1.00 26.53 324 GLU A N 1
ATOM 2477 C CA . GLU A 1 324 ? 1.372 -29.168 -22.886 1.00 26.53 324 GLU A CA 1
ATOM 2478 C C . GLU A 1 324 ? 0.527 -27.932 -22.585 1.00 26.53 324 GLU A C 1
ATOM 2480 O O . GLU A 1 324 ? -0.318 -27.926 -21.689 1.00 26.53 324 GLU A O 1
ATOM 2485 N N . THR A 1 325 ? 0.775 -26.868 -23.339 1.00 36.66 325 THR A N 1
ATOM 2486 C CA . THR A 1 325 ? -0.151 -25.748 -23.453 1.00 36.66 325 THR A CA 1
ATOM 2487 C C . THR A 1 325 ? -1.354 -26.242 -24.254 1.00 36.66 325 THR A C 1
ATOM 2489 O O . THR A 1 325 ? -1.257 -26.456 -25.461 1.00 36.66 325 THR A O 1
ATOM 2492 N N . LEU A 1 326 ? -2.478 -26.477 -23.579 1.00 31.11 326 LEU A N 1
ATOM 2493 C CA . LEU A 1 326 ? -3.771 -26.653 -24.234 1.00 31.11 326 LEU A CA 1
ATOM 2494 C C . LEU A 1 326 ? -4.295 -25.281 -24.674 1.00 31.11 326 LEU A C 1
ATOM 2496 O O . LEU A 1 326 ? -4.541 -24.443 -23.811 1.00 31.11 326 LEU A O 1
ATOM 2500 N N . GLY A 1 327 ? -4.502 -25.139 -25.989 1.00 41.22 327 GLY A N 1
ATOM 2501 C CA . GLY A 1 327 ? -5.499 -24.264 -26.628 1.00 41.22 327 GLY A CA 1
ATOM 2502 C C . GLY A 1 327 ? -5.258 -22.767 -26.563 1.00 41.22 327 GLY A C 1
ATOM 2503 O O . GLY A 1 327 ? -5.675 -22.162 -25.555 1.00 41.22 327 GLY A O 1
#

pLDDT: mean 77.0, std 22.95, range [26.53, 98.38]